Protein AF-A0A6N7GCN8-F1 (afdb_monomer)

Solvent-accessible surface area (backbone atoms only — not comparable to full-atom values): 18014 Å² total; per-residue (Å²): 120,72,69,64,57,56,55,49,31,39,51,41,2,20,50,40,0,30,50,47,18,54,50,51,49,51,50,30,49,73,65,53,42,34,54,40,62,45,43,99,85,71,34,40,51,70,67,46,50,36,40,24,40,26,48,42,12,44,40,14,19,52,10,15,30,49,4,20,51,53,20,52,62,59,56,75,63,63,82,94,80,75,85,92,80,70,86,83,78,81,81,63,92,81,62,77,81,63,91,79,46,65,65,64,51,51,51,55,50,51,52,50,54,51,48,50,51,29,23,53,30,0,27,60,16,11,49,54,35,22,55,70,43,17,60,62,24,63,63,43,41,58,94,89,50,96,52,43,22,60,54,43,23,48,42,16,46,47,18,31,59,63,23,42,63,52,23,47,48,27,71,72,30,69,30,23,38,44,15,35,52,48,43,54,52,48,38,51,51,49,50,52,51,51,47,52,50,31,65,75,66,72,48,80,83,73,62,58,49,87,60,49,58,95,79,66,92,87,50,64,68,55,93,68,35,47,47,70,41,47,46,61,42,37,53,48,26,20,50,40,5,21,62,24,20,35,65,40,48,72,71,67,56,64,65,70,65,40,38,55,15,14,21,46,27,37,41,55,53,30,50,24,52,58,67,49,55,83,71,68,85,87,57,54,70,66,57,53,16,51,66,61,45,38,64,50,20,23,54,28,2,29,50,16,8,47,49,25,46,54,55,48,62,71,68,51,74,81,74,77,68,82,73,78,86,68,75,78,82,74,81,78,74,76,81,78,81,82,82,80,130

Nearest PDB structures (foldseek):
  8c8h-assembly1_I  TM=1.882E-01  e=3.686E+00  Vaccinia virus GLV-1h68

Structure (mmCIF, N/CA/C/O backbone):
data_AF-A0A6N7GCN8-F1
#
_entry.id   AF-A0A6N7GCN8-F1
#
loop_
_atom_site.group_PDB
_atom_site.id
_atom_site.type_symbol
_atom_site.label_atom_id
_atom_site.label_alt_id
_atom_site.label_comp_id
_atom_site.label_asym_id
_atom_site.label_entity_id
_atom_site.label_seq_id
_atom_site.pdbx_PDB_ins_code
_atom_site.Cartn_x
_atom_site.Cartn_y
_atom_site.Cartn_z
_atom_site.occupancy
_atom_site.B_iso_or_equiv
_atom_site.auth_seq_id
_atom_site.auth_comp_id
_atom_site.auth_asym_id
_atom_site.auth_atom_id
_atom_site.pdbx_PDB_model_num
ATOM 1 N N . MET A 1 1 ? -35.363 4.825 4.327 1.00 43.56 1 MET A N 1
ATOM 2 C CA . MET A 1 1 ? -34.184 5.719 4.200 1.00 43.56 1 MET A CA 1
ATOM 3 C C . MET A 1 1 ? -32.841 5.029 4.491 1.00 43.56 1 MET A C 1
ATOM 5 O O . MET A 1 1 ? -31.843 5.494 3.960 1.00 43.56 1 MET A O 1
ATOM 9 N N . ALA A 1 2 ? -32.796 3.887 5.196 1.00 51.06 2 ALA A N 1
ATOM 10 C CA . ALA A 1 2 ? -31.562 3.112 5.435 1.00 51.06 2 ALA A CA 1
ATOM 11 C C . ALA A 1 2 ? -30.838 2.615 4.157 1.00 51.06 2 ALA A C 1
ATOM 13 O O . ALA A 1 2 ? -29.612 2.587 4.112 1.00 51.06 2 ALA A O 1
ATOM 14 N N . ILE A 1 3 ? -31.581 2.315 3.082 1.00 50.75 3 ILE A N 1
ATOM 15 C CA . ILE A 1 3 ? -31.032 1.793 1.811 1.00 50.75 3 ILE A CA 1
ATOM 16 C C . ILE A 1 3 ? -30.136 2.822 1.090 1.00 50.75 3 ILE A C 1
ATOM 18 O O . ILE A 1 3 ? -29.155 2.450 0.449 1.00 50.75 3 ILE A O 1
ATOM 22 N N . ARG A 1 4 ? -30.412 4.129 1.234 1.00 54.59 4 ARG A N 1
ATOM 23 C CA . ARG A 1 4 ? -29.606 5.187 0.590 1.00 54.59 4 ARG A CA 1
ATOM 24 C C . ARG A 1 4 ? -28.241 5.388 1.261 1.00 54.59 4 ARG A C 1
ATOM 26 O O . ARG A 1 4 ? -27.310 5.819 0.591 1.00 54.59 4 ARG A O 1
ATOM 33 N N . GLY A 1 5 ? -28.107 5.041 2.544 1.00 71.00 5 GLY A N 1
ATOM 34 C CA . GLY A 1 5 ? -26.837 5.145 3.272 1.00 71.00 5 GLY A CA 1
ATOM 35 C C . GLY A 1 5 ? -25.827 4.065 2.875 1.00 71.00 5 GLY A C 1
ATOM 36 O O . GLY A 1 5 ? -24.645 4.358 2.729 1.00 71.00 5 GLY A O 1
ATOM 37 N N . TRP A 1 6 ? -26.301 2.838 2.632 1.00 81.31 6 TRP A N 1
ATOM 38 C CA . TRP A 1 6 ? -25.444 1.700 2.275 1.00 81.31 6 TRP A CA 1
ATOM 39 C C . TRP A 1 6 ? -24.921 1.776 0.840 1.00 81.31 6 TRP A C 1
ATOM 41 O O . TRP A 1 6 ? -23.745 1.525 0.595 1.00 81.31 6 TRP A O 1
ATOM 51 N N . GLY A 1 7 ? -25.773 2.169 -0.113 1.00 85.44 7 GLY A N 1
ATOM 52 C CA . GLY A 1 7 ? -25.329 2.378 -1.493 1.00 85.44 7 GLY A CA 1
ATOM 53 C C . GLY A 1 7 ? -24.270 3.481 -1.598 1.00 85.44 7 GLY A C 1
ATOM 54 O O . GLY A 1 7 ? -23.307 3.343 -2.349 1.00 85.44 7 GLY A O 1
ATOM 55 N N . GLY A 1 8 ? -24.406 4.544 -0.796 1.00 90.38 8 GLY A N 1
ATOM 56 C CA . GLY A 1 8 ? -23.464 5.662 -0.777 1.00 90.38 8 GLY A CA 1
ATOM 57 C C . GLY A 1 8 ? -22.059 5.262 -0.328 1.00 90.38 8 GLY A C 1
ATOM 58 O O . GLY A 1 8 ? -21.086 5.609 -0.989 1.00 90.38 8 GLY A O 1
ATOM 59 N N . SER A 1 9 ? -21.926 4.497 0.754 1.00 92.56 9 SER A N 1
ATOM 60 C CA . SER A 1 9 ? -20.614 4.066 1.252 1.00 92.56 9 SER A CA 1
ATOM 61 C C . SER A 1 9 ? -19.923 3.055 0.336 1.00 92.56 9 SER A C 1
ATOM 63 O O . SER A 1 9 ? -18.711 3.146 0.149 1.00 92.56 9 SER A O 1
ATOM 65 N N . VAL A 1 10 ? -20.673 2.137 -0.284 1.00 95.50 10 VAL A N 1
ATOM 66 C CA . VAL A 1 10 ? -20.139 1.210 -1.297 1.00 95.50 10 VAL A CA 1
ATOM 67 C C . VAL A 1 10 ? -19.633 1.985 -2.516 1.00 95.50 10 VAL A C 1
ATOM 69 O O . VAL A 1 10 ? -18.509 1.757 -2.962 1.00 95.50 10 VAL A O 1
ATOM 72 N N . ALA A 1 11 ? -20.414 2.951 -3.011 1.00 95.88 11 ALA A N 1
ATOM 73 C CA . ALA A 1 11 ? -19.999 3.811 -4.118 1.00 95.88 11 ALA A CA 1
ATOM 74 C C . ALA A 1 11 ? -18.751 4.640 -3.769 1.00 95.88 11 ALA A C 1
ATOM 76 O O . ALA A 1 11 ? -17.844 4.759 -4.590 1.00 95.88 11 ALA A O 1
ATOM 77 N N . VAL A 1 12 ? -18.663 5.158 -2.538 1.00 96.62 12 VAL A N 1
ATOM 78 C CA . VAL A 1 12 ? -17.470 5.857 -2.035 1.00 96.62 12 VAL A CA 1
ATOM 79 C C . VAL A 1 12 ? -16.263 4.923 -1.980 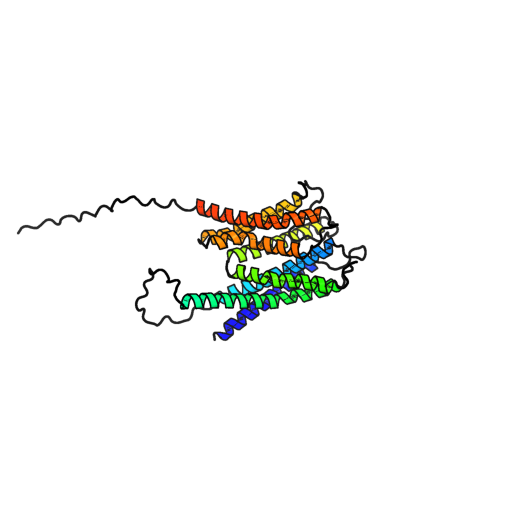1.00 96.62 12 VAL A C 1
ATOM 81 O O . VAL A 1 12 ? -15.189 5.323 -2.415 1.00 96.62 12 VAL A O 1
ATOM 84 N N . ALA A 1 13 ? -16.411 3.690 -1.488 1.00 97.44 13 ALA A N 1
ATOM 85 C CA . ALA A 1 13 ? -15.307 2.732 -1.417 1.00 97.44 13 ALA A CA 1
ATOM 86 C C . ALA A 1 13 ? -14.720 2.451 -2.809 1.00 97.44 13 ALA A C 1
ATOM 88 O O . ALA A 1 13 ? -13.506 2.558 -2.994 1.00 97.44 13 ALA A O 1
ATOM 89 N N . ILE A 1 14 ? -15.588 2.174 -3.792 1.00 98.19 14 ILE A N 1
ATOM 90 C CA . ILE A 1 14 ? -15.206 1.955 -5.196 1.00 98.19 14 ILE A CA 1
ATOM 91 C C . ILE A 1 14 ? -14.545 3.213 -5.770 1.00 98.19 14 ILE A C 1
ATOM 93 O O . ILE A 1 14 ? -13.434 3.152 -6.294 1.00 98.19 14 ILE A O 1
ATOM 97 N N . GLY A 1 15 ? -15.212 4.364 -5.653 1.00 98.06 15 GLY A N 1
ATOM 98 C CA . GLY A 1 15 ? -14.754 5.619 -6.245 1.00 98.06 15 GLY A CA 1
ATOM 99 C C . GLY A 1 15 ? -13.413 6.085 -5.683 1.00 98.06 15 GLY A C 1
ATOM 100 O O . GLY A 1 15 ? -12.526 6.453 -6.447 1.00 98.06 15 GLY A O 1
ATOM 101 N N . VAL A 1 16 ? -13.227 6.019 -4.362 1.00 98.25 16 VAL A N 1
ATOM 102 C CA . VAL A 1 16 ? -11.958 6.385 -3.716 1.00 98.25 16 VAL A CA 1
ATOM 103 C C . VAL A 1 16 ? -10.856 5.397 -4.082 1.00 98.25 16 VAL A C 1
ATOM 105 O O . VAL A 1 16 ? -9.755 5.840 -4.394 1.00 98.25 16 VAL A O 1
ATOM 108 N N . GLY A 1 17 ? -11.134 4.088 -4.089 1.00 97.94 17 GLY A N 1
ATOM 109 C CA . GLY A 1 17 ? -10.149 3.087 -4.507 1.00 97.94 17 GLY A CA 1
ATOM 110 C C . GLY A 1 17 ? -9.646 3.337 -5.932 1.00 97.94 17 GLY A C 1
ATOM 111 O O . GLY A 1 17 ? -8.440 3.374 -6.164 1.00 97.94 17 GLY A O 1
ATOM 112 N N . ALA A 1 18 ? -10.559 3.607 -6.868 1.00 98.38 18 ALA A N 1
ATOM 113 C CA . ALA A 1 18 ? -10.208 3.942 -8.246 1.00 98.38 18 ALA A CA 1
ATOM 114 C C . ALA A 1 18 ? -9.451 5.279 -8.355 1.00 98.38 18 ALA A C 1
ATOM 116 O O . ALA A 1 18 ? -8.426 5.357 -9.031 1.00 98.38 18 ALA A O 1
ATOM 117 N N . ALA A 1 19 ? -9.926 6.328 -7.675 1.00 98.19 19 ALA A N 1
ATOM 118 C CA . ALA A 1 19 ? -9.343 7.667 -7.748 1.00 98.19 19 ALA A CA 1
ATOM 119 C C . ALA A 1 19 ? -7.939 7.738 -7.132 1.00 98.19 19 ALA A C 1
ATOM 121 O O . ALA A 1 19 ? -7.045 8.338 -7.725 1.00 98.19 19 ALA A O 1
ATOM 122 N N . VAL A 1 20 ? -7.725 7.107 -5.970 1.00 98.25 20 VAL A N 1
ATOM 123 C CA . VAL A 1 20 ? -6.402 7.035 -5.329 1.00 98.25 20 VAL A CA 1
ATOM 124 C C . VAL A 1 20 ? -5.425 6.287 -6.228 1.00 98.25 20 VAL A C 1
ATOM 126 O O . VAL A 1 20 ? -4.324 6.784 -6.453 1.00 98.25 20 VAL A O 1
ATOM 129 N N . GLY A 1 21 ? -5.844 5.159 -6.807 1.00 97.50 21 GLY A N 1
ATOM 130 C CA . GLY A 1 21 ? -5.006 4.389 -7.723 1.00 97.50 21 GLY A CA 1
ATOM 131 C C . GLY A 1 21 ? -4.632 5.161 -8.980 1.00 97.50 21 GLY A C 1
ATOM 132 O O . GLY A 1 21 ? -3.459 5.214 -9.342 1.00 97.50 21 GLY A O 1
ATOM 133 N N . ALA A 1 22 ? -5.601 5.826 -9.611 1.00 98.06 22 ALA A N 1
ATOM 134 C CA . ALA A 1 22 ? -5.346 6.668 -10.776 1.00 98.06 22 ALA A CA 1
ATOM 135 C C . ALA A 1 22 ? -4.407 7.841 -10.448 1.00 98.06 22 ALA A C 1
ATOM 137 O O . ALA A 1 22 ? -3.482 8.113 -11.211 1.00 98.06 22 ALA A O 1
ATOM 138 N N . ALA A 1 23 ? -4.598 8.505 -9.303 1.00 97.94 23 ALA A N 1
ATOM 139 C CA . ALA A 1 23 ? -3.746 9.611 -8.873 1.00 97.94 23 ALA A CA 1
ATOM 140 C C . ALA A 1 23 ? -2.310 9.152 -8.577 1.00 97.94 23 ALA A C 1
ATOM 142 O O . ALA A 1 23 ? -1.356 9.776 -9.035 1.00 97.94 23 ALA A O 1
ATOM 143 N N . GLN A 1 24 ? -2.149 8.043 -7.850 1.00 97.81 24 GLN A N 1
ATOM 144 C CA . GLN A 1 24 ? -0.840 7.475 -7.536 1.00 97.81 24 GLN A CA 1
ATOM 145 C C . GLN A 1 24 ? -0.102 7.000 -8.791 1.00 97.81 24 GLN A C 1
ATOM 147 O O . GLN A 1 24 ? 1.083 7.282 -8.930 1.00 97.81 24 GLN A O 1
ATOM 152 N N . LEU A 1 25 ? -0.784 6.330 -9.726 1.00 96.69 25 LEU A N 1
ATOM 153 C CA . LEU A 1 25 ? -0.180 5.937 -11.002 1.00 96.69 25 LEU A CA 1
ATOM 154 C C . LEU A 1 25 ? 0.167 7.154 -11.860 1.00 96.69 25 LEU A C 1
ATOM 156 O O . LEU A 1 25 ? 1.251 7.198 -12.427 1.00 96.69 25 LEU A O 1
ATOM 160 N N . GLY A 1 26 ? -0.706 8.163 -11.922 1.00 95.94 26 GLY A N 1
ATOM 161 C CA . GLY A 1 26 ? -0.429 9.413 -12.629 1.00 95.94 26 GLY A CA 1
ATOM 162 C C . GLY A 1 26 ? 0.817 10.119 -12.093 1.00 95.94 26 GLY A C 1
ATOM 163 O O . GLY A 1 26 ? 1.661 10.542 -12.879 1.00 95.94 26 GLY A O 1
ATOM 164 N N . LEU A 1 27 ? 0.979 10.180 -10.766 1.00 93.94 27 LEU A N 1
ATOM 165 C CA . LEU A 1 27 ? 2.204 10.679 -10.136 1.00 93.94 27 LEU A CA 1
ATOM 166 C C . LEU A 1 27 ? 3.408 9.777 -10.425 1.00 93.94 27 LEU A C 1
ATOM 168 O O . LEU A 1 27 ? 4.473 10.285 -10.753 1.00 93.94 27 LEU A O 1
ATOM 172 N N . GLY A 1 28 ? 3.246 8.455 -10.339 1.00 93.06 28 GLY A N 1
ATOM 173 C CA . GLY A 1 28 ? 4.320 7.489 -10.577 1.00 93.06 28 GLY A CA 1
ATOM 174 C C . GLY A 1 28 ? 4.878 7.565 -11.998 1.00 93.06 28 GLY A C 1
ATOM 175 O O . GLY A 1 28 ? 6.092 7.643 -12.167 1.00 93.06 28 GLY A O 1
ATOM 176 N N . TYR A 1 29 ? 4.002 7.615 -13.004 1.00 92.94 29 TYR A N 1
ATOM 177 C CA . TYR A 1 29 ? 4.394 7.809 -14.402 1.00 92.94 29 TYR A CA 1
ATOM 178 C C . TYR A 1 29 ? 4.896 9.233 -14.666 1.00 92.94 29 TYR A C 1
ATOM 180 O O . TYR A 1 29 ? 5.883 9.412 -15.369 1.00 92.94 29 TYR A O 1
ATOM 188 N N . GLY A 1 30 ? 4.247 10.255 -14.098 1.00 89.94 30 GLY A N 1
ATOM 189 C CA . GLY A 1 30 ? 4.625 11.657 -14.309 1.00 89.94 30 GLY A CA 1
ATOM 190 C C . GLY A 1 30 ? 5.990 12.025 -13.721 1.00 89.94 30 GLY A C 1
ATOM 191 O O . GLY A 1 30 ? 6.678 12.884 -14.265 1.00 89.94 30 GLY A O 1
ATOM 192 N N . LEU A 1 31 ? 6.391 11.364 -12.634 1.00 89.19 31 LEU A N 1
ATOM 193 C CA . LEU A 1 31 ? 7.706 11.515 -12.008 1.00 89.19 31 LEU A CA 1
ATOM 194 C C . LEU A 1 31 ? 8.757 10.536 -12.558 1.00 89.19 31 LEU A C 1
ATOM 196 O O . LEU A 1 31 ? 9.883 10.551 -12.070 1.00 89.19 31 LEU A O 1
ATOM 200 N N . ASP A 1 32 ? 8.401 9.694 -13.537 1.00 88.31 32 ASP A N 1
ATOM 201 C CA . ASP A 1 32 ? 9.271 8.645 -14.101 1.00 88.31 32 ASP A CA 1
ATOM 202 C C . ASP A 1 32 ? 9.758 7.623 -13.045 1.00 88.31 32 ASP A C 1
ATOM 204 O O . ASP A 1 32 ? 10.785 6.965 -13.188 1.00 88.31 32 ASP A O 1
ATOM 208 N N . VAL A 1 33 ? 9.002 7.488 -11.948 1.00 89.06 33 VAL A N 1
ATOM 209 C CA . VAL A 1 33 ? 9.238 6.497 -10.883 1.00 89.06 33 VAL A CA 1
ATOM 210 C C . VAL A 1 33 ? 8.798 5.109 -11.351 1.00 89.06 33 VAL A C 1
ATOM 212 O O . VAL A 1 33 ? 9.425 4.104 -11.022 1.00 89.06 33 VAL A O 1
ATOM 215 N N . ILE A 1 34 ? 7.722 5.062 -12.139 1.00 91.44 34 ILE A N 1
ATOM 216 C CA . ILE A 1 34 ? 7.235 3.868 -12.830 1.00 91.44 34 ILE A CA 1
ATOM 217 C C . ILE A 1 34 ? 7.416 4.119 -14.315 1.00 91.44 34 ILE A C 1
ATOM 219 O O . ILE A 1 34 ? 6.853 5.072 -14.851 1.00 91.44 34 ILE A O 1
ATOM 223 N N . SER A 1 35 ? 8.157 3.251 -14.992 1.00 90.38 35 SER A N 1
ATOM 224 C CA . SER A 1 35 ? 8.324 3.350 -16.435 1.00 90.38 35 SER A CA 1
ATOM 225 C C . SER A 1 35 ? 8.573 1.975 -17.025 1.00 90.38 35 SER A C 1
ATOM 227 O O . SER A 1 35 ? 9.478 1.251 -16.619 1.00 90.38 35 SER A O 1
ATOM 229 N N . PHE A 1 36 ? 7.737 1.628 -17.999 1.00 91.25 36 PHE A N 1
ATOM 230 C CA . PHE A 1 36 ? 7.864 0.409 -18.790 1.00 91.25 36 PHE A CA 1
ATOM 231 C C . PHE A 1 36 ? 8.482 0.681 -20.166 1.00 91.25 36 PHE A C 1
ATOM 233 O O . PHE A 1 36 ? 8.543 -0.217 -21.004 1.00 91.25 36 PHE A O 1
ATOM 240 N N . ALA A 1 37 ? 8.899 1.926 -20.417 1.00 88.75 37 ALA A N 1
ATOM 241 C CA . ALA A 1 37 ? 9.552 2.301 -21.657 1.00 88.75 37 ALA A CA 1
ATOM 242 C C . ALA A 1 37 ? 10.970 1.704 -21.710 1.00 88.75 37 ALA A C 1
ATOM 244 O O . ALA A 1 37 ? 11.640 1.657 -20.678 1.00 88.75 37 ALA A O 1
ATOM 245 N N . PRO A 1 38 ? 11.439 1.262 -22.889 1.00 85.50 38 PRO A N 1
ATOM 246 C CA . PRO A 1 38 ? 12.818 0.827 -23.051 1.00 85.50 38 PRO A CA 1
ATOM 247 C C . PRO A 1 38 ? 13.811 1.945 -22.714 1.00 85.50 38 PRO A C 1
ATOM 249 O O . PRO A 1 38 ? 13.551 3.117 -22.989 1.00 85.50 38 PRO A O 1
ATOM 252 N N . ASP A 1 39 ? 14.963 1.567 -22.167 1.00 83.44 39 ASP A N 1
ATOM 253 C CA . ASP A 1 39 ? 16.054 2.496 -21.879 1.00 83.44 39 ASP A CA 1
ATOM 254 C C . ASP A 1 39 ? 16.808 2.860 -23.171 1.00 83.44 39 ASP A C 1
ATOM 256 O O . ASP A 1 39 ? 16.504 2.353 -24.253 1.00 83.44 39 ASP A O 1
ATOM 260 N N . THR A 1 40 ? 17.842 3.702 -23.082 1.00 76.88 40 THR A N 1
ATOM 261 C CA . THR A 1 40 ? 18.649 4.162 -24.234 1.00 76.88 40 THR A CA 1
ATOM 262 C C . THR A 1 40 ? 19.226 3.013 -25.080 1.00 76.88 40 THR A C 1
ATOM 264 O O . THR A 1 40 ? 19.477 3.183 -26.270 1.00 76.88 40 THR A O 1
ATOM 267 N N . GLY A 1 41 ? 19.386 1.820 -24.495 1.00 75.50 41 GLY A N 1
ATOM 268 C CA . GLY A 1 41 ? 19.788 0.591 -25.191 1.00 75.50 41 GLY A CA 1
ATOM 269 C C . GLY A 1 41 ? 18.669 -0.127 -25.961 1.00 75.50 41 GLY A C 1
ATOM 270 O O . GLY A 1 41 ? 18.887 -1.233 -26.448 1.00 75.50 41 GLY A O 1
ATOM 271 N N . GLY A 1 42 ? 17.466 0.448 -26.044 1.00 81.50 42 GLY A N 1
ATOM 272 C CA . GLY A 1 42 ? 16.307 -0.136 -26.728 1.00 81.50 42 GLY A CA 1
ATOM 273 C C . GLY A 1 42 ? 15.634 -1.289 -25.976 1.00 81.50 42 GLY A C 1
ATOM 274 O O . GLY A 1 42 ? 14.736 -1.930 -26.521 1.00 81.50 42 GLY A O 1
ATOM 275 N N . ARG A 1 43 ? 16.042 -1.555 -24.729 1.00 83.44 43 ARG A N 1
ATOM 276 C CA . ARG A 1 43 ? 15.504 -2.611 -23.856 1.00 83.44 43 ARG A CA 1
ATOM 277 C C . ARG A 1 43 ? 15.294 -2.070 -22.450 1.00 83.44 43 ARG A C 1
ATOM 279 O O . ARG A 1 43 ? 15.986 -1.138 -22.050 1.00 83.44 43 ARG A O 1
ATOM 286 N N . LEU A 1 44 ? 14.343 -2.639 -21.717 1.00 85.69 44 LEU A N 1
ATOM 287 C CA . LEU A 1 44 ? 14.116 -2.275 -20.320 1.00 85.69 44 LEU A CA 1
ATOM 288 C C . LEU A 1 44 ? 15.027 -3.111 -19.416 1.00 85.69 44 LEU A C 1
ATOM 290 O O . LEU A 1 44 ? 15.045 -4.337 -19.535 1.00 85.69 44 LEU A O 1
ATOM 294 N N . SER A 1 45 ? 15.762 -2.470 -18.505 1.00 85.31 45 SER A N 1
ATOM 295 C CA . SER A 1 45 ? 16.562 -3.199 -17.516 1.00 85.31 45 SER A CA 1
ATOM 296 C C . SER A 1 45 ? 15.692 -4.058 -16.585 1.00 85.31 45 SER A C 1
ATOM 298 O O . SER A 1 45 ? 14.596 -3.652 -16.190 1.00 85.31 45 SER A O 1
ATOM 300 N N . THR A 1 46 ? 16.191 -5.233 -16.177 1.00 84.19 46 THR A N 1
ATOM 301 C CA . THR A 1 46 ? 15.494 -6.114 -15.219 1.00 84.19 46 THR A CA 1
ATOM 302 C C . THR A 1 46 ? 15.193 -5.391 -13.904 1.00 84.19 46 THR A C 1
ATOM 304 O O . THR A 1 46 ? 14.075 -5.471 -13.403 1.00 84.19 46 THR A O 1
ATOM 307 N N . GLU A 1 47 ? 16.147 -4.609 -13.388 1.00 81.50 47 GLU A N 1
ATOM 308 C CA . GLU A 1 47 ? 15.961 -3.771 -12.192 1.00 81.50 47 GLU A CA 1
ATOM 309 C C . GLU A 1 47 ? 14.842 -2.734 -12.392 1.00 81.50 47 GLU A C 1
ATOM 311 O O . GLU A 1 47 ? 13.983 -2.555 -11.527 1.00 81.50 47 GLU A O 1
ATOM 316 N N . GLY A 1 48 ? 14.794 -2.084 -13.560 1.00 85.31 48 GLY A N 1
ATOM 317 C CA . GLY A 1 48 ? 13.762 -1.107 -13.902 1.00 85.31 48 GLY A CA 1
ATOM 318 C C . GLY A 1 48 ? 12.365 -1.712 -14.020 1.00 85.31 48 GLY A C 1
ATOM 319 O O . GLY A 1 48 ? 11.381 -1.125 -13.556 1.00 85.31 48 GLY A O 1
ATOM 320 N N . TRP A 1 49 ? 12.290 -2.912 -14.593 1.00 89.75 49 TRP A N 1
ATOM 321 C CA . TRP A 1 49 ? 11.072 -3.706 -14.670 1.00 89.75 49 TRP A CA 1
ATOM 322 C C . TRP A 1 49 ? 10.566 -4.087 -13.278 1.00 89.75 49 TRP A C 1
ATOM 324 O O . TRP A 1 49 ? 9.430 -3.761 -12.929 1.00 89.75 49 TRP A O 1
ATOM 334 N N . VAL A 1 50 ? 11.415 -4.702 -12.450 1.00 89.00 50 VAL A N 1
ATOM 335 C CA . VAL A 1 50 ? 11.046 -5.137 -11.094 1.00 89.00 50 VAL A CA 1
ATOM 336 C C . VAL A 1 50 ? 10.678 -3.946 -10.208 1.00 89.00 50 VAL A C 1
ATOM 338 O O . VAL A 1 50 ? 9.672 -3.992 -9.497 1.00 89.00 50 VAL A O 1
ATOM 341 N N . THR A 1 51 ? 11.417 -2.840 -10.295 1.00 90.06 51 THR A N 1
ATOM 342 C CA . THR A 1 51 ? 11.093 -1.596 -9.578 1.00 90.06 51 THR A CA 1
ATOM 343 C C . THR A 1 51 ? 9.701 -1.085 -9.951 1.00 90.06 51 THR A C 1
ATOM 345 O O . THR A 1 51 ? 8.883 -0.815 -9.067 1.00 90.06 51 THR A O 1
ATOM 348 N N . SER A 1 52 ? 9.379 -1.037 -11.248 1.00 92.69 52 SER A N 1
ATOM 349 C CA . SER A 1 52 ? 8.060 -0.608 -11.733 1.00 92.69 52 SER A CA 1
ATOM 350 C C . SER A 1 52 ? 6.935 -1.543 -11.273 1.00 92.69 52 SER A C 1
ATOM 352 O O . SER A 1 52 ? 5.873 -1.075 -10.854 1.00 92.69 52 SER A O 1
ATOM 354 N N . LEU A 1 53 ? 7.167 -2.860 -11.276 1.00 94.06 53 LEU A N 1
ATOM 355 C CA . LEU A 1 53 ? 6.215 -3.845 -10.752 1.00 94.06 53 LEU A CA 1
ATOM 356 C C . LEU A 1 53 ? 5.976 -3.686 -9.246 1.00 94.06 53 LEU A C 1
ATOM 358 O O . LEU A 1 53 ? 4.845 -3.833 -8.773 1.00 94.06 53 LEU A O 1
ATOM 362 N N . THR A 1 54 ? 7.026 -3.367 -8.490 1.00 94.31 54 THR A N 1
ATOM 363 C CA . THR A 1 54 ? 6.970 -3.199 -7.029 1.00 94.31 54 THR A CA 1
ATOM 364 C C . THR A 1 54 ? 6.115 -1.990 -6.670 1.00 94.31 54 THR A C 1
ATOM 366 O O . THR A 1 54 ? 5.194 -2.093 -5.855 1.00 94.31 54 THR A O 1
ATOM 369 N N . TRP A 1 55 ? 6.329 -0.869 -7.363 1.00 95.88 55 TRP A N 1
ATOM 370 C CA . TRP A 1 55 ? 5.477 0.313 -7.261 1.00 95.88 55 TRP A CA 1
ATOM 371 C C . TRP A 1 55 ? 4.030 0.036 -7.674 1.00 95.88 55 TRP A C 1
ATOM 373 O O . TRP A 1 55 ? 3.113 0.412 -6.945 1.00 95.88 55 TRP A O 1
ATOM 383 N N . ALA A 1 56 ? 3.801 -0.653 -8.795 1.00 96.50 56 ALA A N 1
ATOM 384 C CA . ALA A 1 56 ? 2.455 -0.995 -9.256 1.00 96.50 56 ALA A CA 1
ATOM 385 C C . ALA A 1 56 ? 1.685 -1.846 -8.228 1.00 96.50 56 ALA A C 1
ATOM 387 O O . ALA A 1 56 ? 0.531 -1.551 -7.910 1.00 96.50 56 ALA A O 1
ATOM 388 N N . THR A 1 57 ? 2.343 -2.857 -7.656 1.00 96.75 57 THR A N 1
ATOM 389 C CA . THR A 1 57 ? 1.781 -3.737 -6.618 1.00 96.75 57 THR A CA 1
ATOM 390 C C . THR A 1 57 ? 1.441 -2.951 -5.351 1.00 96.75 57 THR A C 1
ATOM 392 O O . THR A 1 57 ? 0.345 -3.085 -4.799 1.00 96.75 57 THR A O 1
ATOM 395 N N . TRP A 1 58 ? 2.355 -2.083 -4.909 1.00 96.44 58 TRP A N 1
ATOM 396 C CA . TRP A 1 58 ? 2.158 -1.209 -3.752 1.00 96.44 58 TRP A CA 1
ATOM 397 C C . TRP A 1 58 ? 1.002 -0.215 -3.945 1.00 96.44 58 TRP A C 1
ATOM 399 O O . TRP A 1 58 ? 0.176 -0.026 -3.047 1.00 96.44 58 TRP A O 1
ATOM 409 N N . ILE A 1 59 ? 0.908 0.410 -5.119 1.00 97.25 59 ILE A N 1
ATOM 410 C CA . ILE A 1 59 ? -0.158 1.362 -5.451 1.00 97.25 59 ILE A CA 1
ATOM 411 C C . ILE A 1 59 ? -1.516 0.663 -5.467 1.00 97.25 59 ILE A C 1
ATOM 413 O O . ILE A 1 59 ? -2.458 1.140 -4.832 1.00 97.25 59 ILE A O 1
ATOM 417 N N . ALA A 1 60 ? -1.612 -0.502 -6.109 1.00 97.69 60 ALA A N 1
ATOM 418 C CA . ALA A 1 60 ? -2.830 -1.303 -6.105 1.00 97.69 60 ALA A CA 1
ATOM 419 C C . ALA A 1 60 ? -3.267 -1.661 -4.672 1.00 97.69 60 ALA A C 1
ATOM 421 O O . ALA A 1 60 ? -4.430 -1.476 -4.304 1.00 97.69 60 ALA A O 1
ATOM 422 N N . ALA A 1 61 ? -2.319 -2.081 -3.827 1.00 97.31 61 ALA A N 1
ATOM 423 C CA . ALA A 1 61 ? -2.581 -2.409 -2.430 1.00 97.31 61 ALA A CA 1
ATOM 424 C C . ALA A 1 61 ? -3.060 -1.199 -1.606 1.00 97.31 61 ALA A C 1
ATOM 426 O O . ALA A 1 61 ? -4.069 -1.271 -0.897 1.00 97.31 61 ALA A O 1
ATOM 427 N N . THR A 1 62 ? -2.361 -0.065 -1.692 1.00 97.31 62 THR A N 1
ATOM 428 C CA . THR A 1 62 ? -2.706 1.136 -0.910 1.00 97.31 62 THR A CA 1
ATOM 429 C C . THR A 1 62 ? -3.999 1.800 -1.373 1.00 97.31 62 THR A C 1
ATOM 431 O O . THR A 1 62 ? -4.724 2.349 -0.542 1.00 97.31 62 THR A O 1
ATOM 434 N N . SER A 1 63 ? -4.346 1.672 -2.653 1.00 97.88 63 SER A N 1
ATOM 435 C CA . SER A 1 63 ? -5.618 2.138 -3.213 1.00 97.88 63 SER A CA 1
ATOM 436 C C . SER A 1 63 ? -6.816 1.399 -2.613 1.00 97.88 63 SER A C 1
ATOM 438 O O . SER A 1 63 ? -7.763 2.040 -2.148 1.00 97.88 63 SER A O 1
ATOM 440 N N . THR A 1 64 ? -6.746 0.065 -2.519 1.00 98.25 64 THR A N 1
ATOM 441 C CA . THR A 1 64 ? -7.761 -0.760 -1.836 1.00 98.25 64 THR A CA 1
ATOM 442 C C . THR A 1 64 ? -7.935 -0.329 -0.379 1.00 98.25 64 THR A C 1
ATOM 444 O O . THR A 1 64 ? -9.050 -0.114 0.101 1.00 98.25 64 THR A O 1
ATOM 447 N N . ILE A 1 65 ? -6.820 -0.158 0.336 1.00 97.75 65 ILE A N 1
ATOM 448 C CA . ILE A 1 65 ? -6.817 0.212 1.757 1.00 97.75 65 ILE A CA 1
ATOM 449 C C . ILE A 1 65 ? -7.426 1.607 1.962 1.00 97.75 65 ILE A C 1
ATOM 451 O O . ILE A 1 65 ? -8.261 1.793 2.851 1.00 97.75 65 ILE A O 1
ATOM 455 N N . ALA A 1 66 ? -7.046 2.588 1.138 1.00 97.38 66 ALA A N 1
ATOM 456 C CA . ALA A 1 66 ? -7.552 3.954 1.227 1.00 97.38 66 ALA A CA 1
ATOM 457 C C . ALA A 1 66 ? -9.063 4.023 0.962 1.00 97.38 66 ALA A C 1
ATOM 459 O O . ALA A 1 66 ? -9.784 4.653 1.741 1.00 97.38 66 ALA A O 1
ATOM 460 N N . GLY A 1 67 ? -9.549 3.330 -0.075 1.00 97.00 67 GLY A N 1
ATOM 461 C CA . GLY A 1 67 ? -10.978 3.249 -0.387 1.00 97.00 67 GLY A CA 1
ATOM 462 C C . GLY A 1 67 ? -11.798 2.708 0.782 1.00 97.00 67 GLY A C 1
ATOM 463 O O . GLY A 1 67 ? -12.789 3.323 1.187 1.00 97.00 67 GLY A O 1
ATOM 464 N N . ALA A 1 68 ? -11.327 1.621 1.397 1.00 97.12 68 ALA A N 1
ATOM 465 C CA . ALA A 1 68 ? -11.980 1.013 2.550 1.00 97.12 68 ALA A CA 1
ATOM 466 C C . ALA A 1 68 ? -12.019 1.969 3.757 1.00 97.12 68 ALA A C 1
ATOM 468 O O . ALA A 1 68 ? -13.084 2.203 4.332 1.00 97.12 68 ALA A O 1
ATOM 469 N N . ILE A 1 69 ? -10.876 2.570 4.121 1.00 96.38 69 ILE A N 1
ATOM 470 C CA . ILE A 1 69 ? -10.765 3.480 5.275 1.00 96.38 69 ILE A CA 1
ATOM 471 C C . ILE A 1 69 ? -11.653 4.717 5.102 1.00 96.38 69 ILE A C 1
ATOM 473 O O . ILE A 1 69 ? -12.310 5.141 6.056 1.00 96.38 69 ILE A O 1
ATOM 477 N N . VAL A 1 70 ? -11.655 5.334 3.918 1.00 95.81 70 VAL A N 1
ATOM 478 C CA . VAL A 1 70 ? -12.436 6.554 3.669 1.00 95.81 70 VAL A CA 1
ATOM 479 C C . VAL A 1 70 ? -13.932 6.255 3.732 1.00 95.81 70 VAL A C 1
ATOM 481 O O . VAL A 1 70 ? -14.662 6.983 4.409 1.00 95.81 70 VAL A O 1
ATOM 484 N N . ALA A 1 71 ? -14.380 5.161 3.111 1.00 94.69 71 ALA A N 1
ATOM 485 C CA . ALA A 1 71 ? -15.781 4.757 3.141 1.00 94.69 71 ALA A CA 1
ATOM 486 C C . ALA A 1 71 ? -16.271 4.432 4.561 1.00 94.69 71 ALA A C 1
ATOM 488 O O . ALA A 1 71 ? -17.337 4.903 4.960 1.00 94.69 71 ALA A O 1
ATOM 489 N N . ASP A 1 72 ? -15.485 3.703 5.358 1.00 93.38 72 ASP A N 1
ATOM 490 C CA . ASP A 1 72 ? -15.817 3.389 6.756 1.00 93.38 72 ASP A CA 1
ATOM 491 C C . ASP A 1 72 ? -15.922 4.660 7.613 1.00 93.38 72 ASP A C 1
ATOM 493 O O . ASP A 1 72 ? -16.913 4.876 8.316 1.00 93.38 72 ASP A O 1
ATOM 497 N N . ARG A 1 73 ? -14.963 5.585 7.468 1.00 90.25 73 ARG A N 1
ATOM 498 C CA . ARG A 1 73 ? -14.973 6.864 8.198 1.00 90.25 73 ARG A CA 1
ATOM 499 C C . ARG A 1 73 ? -16.145 7.766 7.824 1.00 90.25 73 ARG A C 1
ATOM 501 O O . ARG A 1 73 ? -16.573 8.566 8.654 1.00 90.25 73 ARG A O 1
ATOM 508 N N . LEU A 1 74 ? -16.623 7.712 6.585 1.00 89.38 74 LEU A N 1
ATOM 509 C CA . LEU A 1 74 ? -17.795 8.477 6.152 1.00 89.38 74 LEU A CA 1
ATOM 510 C C . LEU A 1 74 ? -19.103 7.794 6.578 1.00 89.38 74 LEU A C 1
ATOM 512 O O . LEU A 1 74 ? -20.036 8.485 6.975 1.00 89.38 74 LEU A O 1
ATOM 516 N N . SER A 1 75 ? -19.133 6.459 6.611 1.00 84.56 75 SER A N 1
ATOM 517 C CA . SER A 1 75 ? -20.284 5.672 7.082 1.00 84.56 75 SER A CA 1
ATOM 518 C C . SER A 1 75 ? -20.542 5.850 8.581 1.00 84.56 75 SER A C 1
ATOM 520 O O . SER A 1 75 ? -21.690 5.947 9.006 1.00 84.56 75 SER A O 1
ATOM 522 N N . GLY A 1 76 ? -19.482 5.954 9.390 1.00 70.12 76 GLY A N 1
ATOM 523 C CA . GLY A 1 76 ? -19.580 6.162 10.840 1.00 70.12 76 GLY A CA 1
ATOM 524 C C . GLY A 1 76 ? -20.053 7.557 11.279 1.00 70.12 76 GLY A C 1
ATOM 525 O O . GLY A 1 76 ? -20.165 7.797 12.476 1.00 70.12 76 GLY A O 1
ATOM 526 N N . ARG A 1 77 ? -20.315 8.487 10.346 1.00 58.00 77 ARG A N 1
ATOM 527 C CA . ARG A 1 77 ? -20.797 9.856 10.628 1.00 58.00 77 ARG A CA 1
ATOM 528 C C . ARG A 1 77 ? -22.303 10.053 10.383 1.00 58.00 77 ARG A C 1
ATOM 530 O O . ARG A 1 77 ? -22.753 11.193 10.298 1.00 58.00 77 ARG A O 1
ATOM 537 N N . GLY A 1 78 ? -23.082 8.977 10.242 1.00 42.12 78 GLY A N 1
ATOM 538 C CA . GLY A 1 78 ? -24.538 9.071 10.077 1.00 42.12 78 GLY A CA 1
ATOM 539 C C . GLY A 1 78 ? -25.224 9.763 11.271 1.00 42.12 78 GLY A C 1
ATOM 540 O O . GLY A 1 78 ? -24.796 9.555 12.407 1.00 42.12 78 GLY A O 1
ATOM 541 N N . PRO A 1 79 ? -26.265 10.592 11.045 1.00 38.81 79 PRO A N 1
ATOM 542 C CA . PRO A 1 79 ? -26.944 11.319 12.113 1.00 38.81 79 PRO A CA 1
ATOM 543 C C . PRO A 1 79 ? -27.572 10.341 13.108 1.00 38.81 79 PRO A C 1
ATOM 545 O O . PRO A 1 79 ? -28.348 9.463 12.734 1.00 38.81 79 PRO A O 1
ATOM 548 N N . ALA A 1 80 ? -27.231 10.505 14.385 1.00 40.56 80 ALA A N 1
ATOM 549 C CA . ALA A 1 80 ? -27.897 9.836 15.489 1.00 40.56 80 ALA A CA 1
ATOM 550 C C . ALA A 1 80 ? -29.345 10.343 15.584 1.00 40.56 80 ALA A C 1
ATOM 552 O O . ALA A 1 80 ? -29.627 11.323 16.266 1.00 40.56 80 ALA A O 1
ATOM 553 N N . THR A 1 81 ? -30.268 9.702 14.873 1.00 46.31 81 THR A N 1
ATOM 554 C CA . THR A 1 81 ? -31.708 9.935 15.023 1.00 46.31 81 THR A CA 1
ATOM 555 C C . THR A 1 81 ? -32.454 8.608 15.072 1.00 46.31 81 THR A C 1
ATOM 557 O O . THR A 1 81 ? -32.957 8.097 14.075 1.00 46.31 81 THR A O 1
ATOM 560 N N . GLY A 1 82 ? -32.548 8.065 16.284 1.00 32.06 82 GLY A N 1
ATOM 561 C CA . GLY A 1 82 ? -33.605 7.152 16.703 1.00 32.06 82 GLY A CA 1
ATOM 562 C C . GLY A 1 82 ? -34.114 7.624 18.070 1.00 32.06 82 GLY A C 1
ATOM 563 O O . GLY A 1 82 ? -33.282 7.859 18.948 1.00 32.06 82 GLY A O 1
ATOM 564 N N . PRO A 1 83 ? -35.427 7.840 18.266 1.00 42.38 83 PRO A N 1
ATOM 565 C CA . PRO A 1 83 ? -35.953 8.331 19.531 1.00 42.38 83 PRO A CA 1
ATOM 566 C C . PRO A 1 83 ? -35.844 7.236 20.594 1.00 42.38 83 PRO A C 1
ATOM 568 O O . PRO A 1 83 ? -36.430 6.162 20.467 1.00 42.38 83 PRO A O 1
ATOM 571 N N . ALA A 1 84 ? -35.104 7.527 21.661 1.00 41.41 84 ALA A N 1
ATOM 572 C CA . ALA A 1 84 ? -35.176 6.776 22.902 1.00 41.41 84 ALA A CA 1
ATOM 573 C C . ALA A 1 84 ? -36.526 7.072 23.577 1.00 41.41 84 ALA A C 1
ATOM 575 O O . ALA A 1 84 ? -36.634 7.949 24.428 1.00 41.41 84 ALA A O 1
ATOM 576 N N . THR A 1 85 ? -37.572 6.356 23.173 1.00 49.31 85 THR A N 1
ATOM 577 C CA . THR A 1 85 ? -38.834 6.272 23.921 1.00 49.31 85 THR A CA 1
ATOM 578 C C . THR A 1 85 ? -39.219 4.811 24.096 1.00 49.31 85 THR A C 1
ATOM 580 O O . THR A 1 85 ? -40.049 4.272 23.372 1.00 49.31 85 THR A O 1
ATOM 583 N N . GLY A 1 86 ? -38.587 4.181 25.082 1.00 41.09 86 GLY A N 1
ATOM 584 C CA . GLY A 1 86 ? -39.088 3.007 25.788 1.00 41.09 86 GLY A CA 1
ATOM 585 C C . GLY A 1 86 ? -38.775 3.199 27.277 1.00 41.09 86 GLY A C 1
ATOM 586 O O . GLY A 1 86 ? -37.656 3.616 27.585 1.00 41.09 86 GLY A O 1
ATOM 587 N N . PRO A 1 87 ? -39.730 2.998 28.204 1.00 47.16 87 PRO A N 1
ATOM 588 C CA . PRO A 1 87 ? -39.489 3.214 29.625 1.00 47.16 87 PRO A CA 1
ATOM 589 C C . PRO A 1 87 ? -38.402 2.257 30.119 1.00 47.16 87 PRO A C 1
ATOM 591 O O . PRO A 1 87 ? -38.502 1.042 29.956 1.00 47.16 87 PRO A O 1
ATOM 594 N N . ALA A 1 88 ? -37.352 2.836 30.699 1.00 48.59 88 ALA A N 1
ATOM 595 C CA . ALA A 1 88 ? -36.223 2.137 31.287 1.00 48.59 88 ALA A CA 1
ATOM 596 C C . ALA A 1 88 ? -36.688 1.257 32.457 1.00 48.59 88 ALA A C 1
ATOM 598 O O . ALA A 1 88 ? -36.782 1.705 33.598 1.00 48.59 88 ALA A O 1
ATOM 599 N N . ALA A 1 89 ? -36.972 -0.010 32.168 1.00 51.16 89 ALA A N 1
ATOM 600 C CA . ALA A 1 89 ? -37.038 -1.057 33.170 1.00 51.16 89 ALA A CA 1
ATOM 601 C C . ALA A 1 89 ? -35.611 -1.580 33.406 1.00 51.16 89 ALA A C 1
ATOM 603 O O . ALA A 1 89 ? -35.092 -2.362 32.617 1.00 51.16 89 ALA A O 1
ATOM 604 N N . GLY A 1 90 ? -34.967 -1.105 34.476 1.00 46.41 90 GLY A N 1
ATOM 605 C CA . GLY A 1 90 ? -33.866 -1.814 35.141 1.00 46.41 90 GLY A CA 1
ATOM 606 C C . GLY A 1 90 ? -32.544 -1.972 34.380 1.00 46.41 90 GLY A C 1
ATOM 607 O O . GLY A 1 90 ? -31.925 -3.026 34.489 1.00 46.41 90 GLY A O 1
ATOM 608 N N . TRP A 1 91 ? -32.077 -0.961 33.641 1.00 58.09 91 TRP A N 1
ATOM 609 C CA . TRP A 1 91 ? -30.684 -0.957 33.175 1.00 58.09 91 TRP A CA 1
ATOM 610 C C . TRP A 1 91 ? -29.766 -0.511 34.318 1.00 58.09 91 TRP A C 1
ATOM 612 O O . TRP A 1 91 ? -29.727 0.672 34.656 1.00 58.09 91 TRP A O 1
ATOM 622 N N . ASP A 1 92 ? -29.060 -1.463 34.927 1.00 60.00 92 ASP A N 1
ATOM 623 C CA . ASP A 1 92 ? -27.956 -1.182 35.842 1.00 60.00 92 ASP A CA 1
ATOM 624 C C . ASP A 1 92 ? -26.667 -0.984 35.017 1.00 60.00 92 ASP A C 1
ATOM 626 O O . ASP A 1 92 ? -26.142 -1.956 34.461 1.00 60.00 92 ASP A O 1
ATOM 630 N N . PRO A 1 93 ? -26.139 0.249 34.898 1.00 57.53 93 PRO A N 1
ATOM 631 C CA . PRO A 1 93 ? -24.930 0.536 34.124 1.00 57.53 93 PRO A CA 1
ATOM 632 C C . PRO A 1 93 ? -23.667 -0.127 34.696 1.00 57.53 93 PRO A C 1
ATOM 634 O O . PRO A 1 93 ? -22.619 -0.087 34.050 1.00 57.53 93 PRO A O 1
ATOM 637 N N . ALA A 1 94 ? -23.743 -0.713 35.897 1.00 53.97 94 ALA A N 1
ATOM 638 C CA . ALA A 1 94 ? -22.636 -1.406 36.545 1.00 53.97 94 ALA A CA 1
ATOM 639 C C . ALA A 1 94 ? -22.588 -2.918 36.258 1.00 53.97 94 ALA A C 1
ATOM 641 O O . ALA A 1 94 ? -21.604 -3.560 36.632 1.00 53.97 94 ALA A O 1
ATOM 642 N N . SER A 1 95 ? -23.599 -3.499 35.599 1.00 61.94 95 SER A N 1
ATOM 643 C CA . SER A 1 95 ? -23.585 -4.933 35.297 1.00 61.94 95 SER A CA 1
ATOM 644 C C . SER A 1 95 ? -22.577 -5.229 34.173 1.00 61.94 95 SER A C 1
ATOM 646 O O . SER A 1 95 ? -22.707 -4.673 33.077 1.00 61.94 95 SER A O 1
ATOM 648 N N . PRO A 1 96 ? -21.540 -6.058 34.409 1.00 60.81 96 PRO A N 1
ATOM 649 C CA . PRO A 1 96 ? -20.583 -6.412 33.371 1.00 60.81 96 PRO A CA 1
ATOM 650 C C . PRO A 1 96 ? -21.316 -7.114 32.227 1.00 60.81 96 PRO A C 1
ATOM 652 O O . PRO A 1 96 ? -22.022 -8.092 32.456 1.00 60.81 96 PRO A O 1
ATOM 655 N N . ALA A 1 97 ? -21.148 -6.590 31.010 1.00 61.62 97 ALA A N 1
ATOM 656 C CA . ALA A 1 97 ? -21.764 -7.118 29.797 1.00 61.62 97 ALA A CA 1
ATOM 657 C C . ALA A 1 97 ? -21.629 -8.646 29.735 1.00 61.62 97 ALA A C 1
ATOM 659 O O . ALA A 1 97 ? -20.514 -9.171 29.810 1.00 61.62 97 ALA A O 1
ATOM 660 N N . ASP A 1 98 ? -22.757 -9.346 29.618 1.00 69.25 98 ASP A N 1
ATOM 661 C CA . ASP A 1 98 ? -22.780 -10.800 29.521 1.00 69.25 98 ASP A CA 1
ATOM 662 C C . ASP A 1 98 ? -22.247 -11.222 28.136 1.00 69.25 98 ASP A C 1
ATOM 664 O O . ASP A 1 98 ? -22.908 -10.995 27.119 1.00 69.25 98 ASP A O 1
ATOM 668 N N . PRO A 1 99 ? -21.068 -11.870 28.043 1.00 65.62 99 PRO A N 1
ATOM 669 C CA . PRO A 1 99 ? -20.497 -12.304 26.765 1.00 65.62 99 PRO A CA 1
ATOM 670 C C . PRO A 1 99 ? -21.335 -13.384 26.050 1.00 65.62 99 PRO A C 1
ATOM 672 O O . PRO A 1 99 ? -21.019 -13.782 24.912 1.00 65.62 99 PRO A O 1
ATOM 675 N N . THR A 1 100 ? -22.381 -13.897 26.702 1.00 75.38 100 THR A N 1
ATOM 676 C CA . THR A 1 100 ? -23.336 -14.846 26.130 1.00 75.38 100 THR A CA 1
ATOM 677 C C . THR A 1 100 ? -24.569 -14.199 25.509 1.00 75.38 100 THR A C 1
ATOM 679 O O . THR A 1 100 ? -25.311 -14.915 24.835 1.00 75.38 100 THR A O 1
ATOM 682 N N . ASP A 1 101 ? -24.719 -12.871 25.592 1.00 80.06 101 ASP A N 1
ATOM 683 C CA . ASP A 1 101 ? -25.828 -12.165 24.953 1.00 80.06 101 ASP A CA 1
ATOM 684 C C . ASP A 1 101 ? -25.805 -12.377 23.417 1.00 80.06 101 ASP A C 1
ATOM 686 O O . ASP A 1 101 ? -24.830 -12.017 22.731 1.00 80.06 101 ASP A O 1
ATOM 690 N N . PRO A 1 102 ? -26.850 -13.000 22.835 1.00 79.38 102 PRO A N 1
ATOM 691 C CA . PRO A 1 102 ? -26.941 -13.218 21.396 1.00 79.38 102 PRO A CA 1
ATOM 692 C C . PRO A 1 102 ? -26.991 -11.911 20.587 1.00 79.38 102 PRO A C 1
ATOM 694 O O . PRO A 1 102 ? -26.550 -11.912 19.433 1.00 79.38 102 PRO A O 1
ATOM 697 N N . THR A 1 103 ? -27.456 -10.802 21.170 1.00 81.44 103 THR A N 1
ATOM 698 C CA . THR A 1 103 ? -27.559 -9.502 20.486 1.00 81.44 103 THR A CA 1
ATOM 699 C C . THR A 1 103 ? -26.180 -8.898 20.210 1.00 81.44 103 THR A C 1
ATOM 701 O O . THR A 1 103 ? -25.867 -8.573 19.064 1.00 81.44 103 THR A O 1
ATOM 704 N N . GLU A 1 104 ? -25.274 -8.904 21.194 1.00 80.44 104 GLU A N 1
ATOM 705 C CA . GLU A 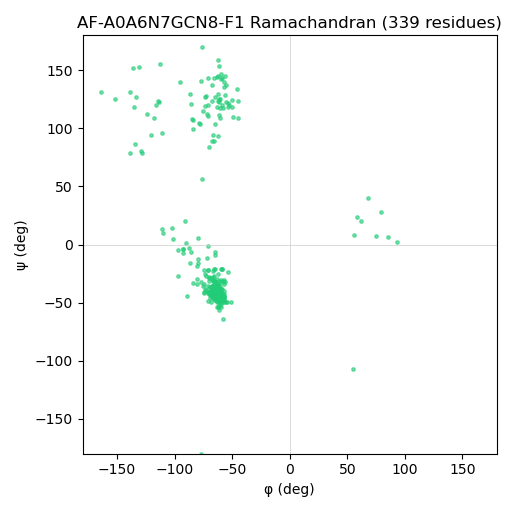1 104 ? -23.904 -8.427 20.991 1.00 80.44 104 GLU A CA 1
ATOM 706 C C . GLU A 1 104 ? -23.137 -9.251 19.944 1.00 80.44 104 GLU A C 1
ATOM 708 O O . GLU A 1 104 ? -22.282 -8.738 19.212 1.00 80.44 104 GLU A O 1
ATOM 713 N N . ARG A 1 105 ? -23.391 -10.567 19.880 1.00 80.88 105 ARG A N 1
ATOM 714 C CA . ARG A 1 105 ? -22.780 -11.431 18.858 1.00 80.88 105 ARG A CA 1
ATOM 715 C C . ARG A 1 105 ? -23.275 -11.053 17.466 1.00 80.88 105 ARG A C 1
ATOM 717 O O . ARG A 1 105 ? -22.444 -10.940 16.562 1.00 80.88 105 ARG A O 1
ATOM 724 N N . ALA A 1 106 ? -24.578 -10.830 17.304 1.00 83.38 106 ALA A N 1
ATOM 725 C CA . ALA A 1 106 ? -25.174 -10.415 16.038 1.00 83.38 106 ALA A CA 1
ATOM 726 C C . ALA A 1 106 ? -24.621 -9.060 15.558 1.00 83.38 106 ALA A C 1
ATOM 728 O O . ALA A 1 106 ? -24.250 -8.928 14.388 1.00 83.38 106 ALA A O 1
ATOM 729 N N . ASP A 1 107 ? -24.438 -8.096 16.462 1.00 85.50 107 ASP A N 1
ATOM 730 C CA . ASP A 1 107 ? -23.868 -6.781 16.140 1.00 85.50 107 ASP A CA 1
ATOM 731 C C . ASP A 1 107 ? -22.398 -6.869 15.708 1.00 85.50 107 ASP A C 1
ATOM 733 O O . ASP A 1 107 ? -21.972 -6.243 14.727 1.00 85.50 107 ASP A O 1
ATOM 737 N N . ARG A 1 108 ? -21.605 -7.714 16.385 1.00 85.81 108 ARG A N 1
ATOM 738 C CA . ARG A 1 108 ? -20.208 -7.983 16.001 1.00 85.81 108 ARG A CA 1
ATOM 739 C C . ARG A 1 108 ? -20.110 -8.634 14.624 1.00 85.81 108 ARG A C 1
ATOM 741 O O . ARG A 1 108 ? -19.235 -8.258 13.841 1.00 85.81 108 ARG A O 1
ATOM 748 N N . VAL A 1 109 ? -20.975 -9.602 14.326 1.00 88.69 109 VAL A N 1
ATOM 749 C CA . VAL A 1 109 ? -21.022 -10.269 13.016 1.00 88.69 109 VAL A CA 1
ATOM 750 C C . VAL A 1 109 ? -21.422 -9.272 11.931 1.00 88.69 109 VAL A C 1
ATOM 752 O O . VAL A 1 109 ? -20.711 -9.152 10.935 1.00 88.69 109 VAL A O 1
ATOM 755 N N . THR A 1 110 ? -22.472 -8.484 12.161 1.00 89.94 110 THR A N 1
ATOM 756 C CA . THR A 1 110 ? -22.947 -7.451 11.228 1.00 89.94 110 THR A CA 1
ATOM 757 C C . THR A 1 110 ? -21.854 -6.432 10.915 1.00 89.94 110 THR A C 1
ATOM 759 O O . THR A 1 110 ? -21.583 -6.144 9.750 1.00 89.94 110 THR A O 1
ATOM 762 N N . THR A 1 111 ? -21.136 -5.959 11.936 1.00 89.62 111 THR A N 1
ATOM 763 C CA . THR A 1 111 ? -20.010 -5.028 11.765 1.00 89.62 111 THR A CA 1
ATOM 764 C C . THR A 1 111 ? -18.885 -5.635 10.921 1.00 89.62 111 THR A C 1
ATOM 766 O O . THR A 1 111 ? -18.296 -4.960 10.076 1.00 89.62 111 THR A O 1
ATOM 769 N N . ARG A 1 112 ? -18.563 -6.919 11.127 1.00 91.81 112 ARG A N 1
ATOM 770 C CA . ARG A 1 112 ? -17.528 -7.616 10.345 1.00 91.81 112 ARG A CA 1
ATOM 771 C C . ARG A 1 112 ? -17.942 -7.801 8.890 1.00 91.81 112 ARG A C 1
ATOM 773 O O . ARG A 1 112 ? -17.138 -7.523 8.005 1.00 91.81 112 ARG A O 1
ATOM 780 N N . LEU A 1 113 ? -19.181 -8.228 8.650 1.00 93.56 113 LEU A N 1
ATOM 781 C CA . LEU A 1 113 ? -19.736 -8.368 7.304 1.00 93.56 113 LEU A CA 1
ATOM 782 C C . LEU A 1 113 ? -19.740 -7.024 6.576 1.00 93.56 113 LEU A C 1
ATOM 784 O O . LEU A 1 113 ? -19.330 -6.948 5.424 1.00 93.56 113 LEU A O 1
ATOM 788 N N . TRP A 1 114 ? -20.105 -5.948 7.270 1.00 93.44 114 TRP A N 1
ATOM 789 C CA . TRP A 1 114 ? -20.075 -4.608 6.700 1.00 93.44 114 TRP A CA 1
ATOM 790 C C . TRP A 1 114 ? -18.665 -4.166 6.289 1.00 93.44 114 TRP A C 1
ATOM 792 O O . TRP A 1 114 ? -18.457 -3.687 5.176 1.00 93.44 114 TRP A O 1
ATOM 802 N N . ARG A 1 115 ? -17.663 -4.394 7.143 1.00 94.69 115 ARG A N 1
ATOM 803 C CA . ARG A 1 115 ? -16.257 -4.111 6.809 1.00 94.69 115 ARG A CA 1
ATOM 804 C C . ARG A 1 115 ? -15.759 -4.938 5.627 1.00 94.69 115 ARG A C 1
ATOM 806 O O . ARG A 1 115 ? -14.993 -4.423 4.818 1.00 94.69 115 ARG A O 1
ATOM 813 N N . LEU A 1 116 ? -16.208 -6.187 5.505 1.00 96.06 116 LEU A N 1
ATOM 814 C CA . LEU A 1 116 ? -15.915 -7.031 4.348 1.00 96.06 116 LEU A CA 1
ATOM 815 C C . LEU A 1 116 ? -16.533 -6.468 3.064 1.00 96.06 116 LEU A C 1
ATOM 817 O O . LEU A 1 116 ? -15.851 -6.406 2.043 1.00 96.06 116 L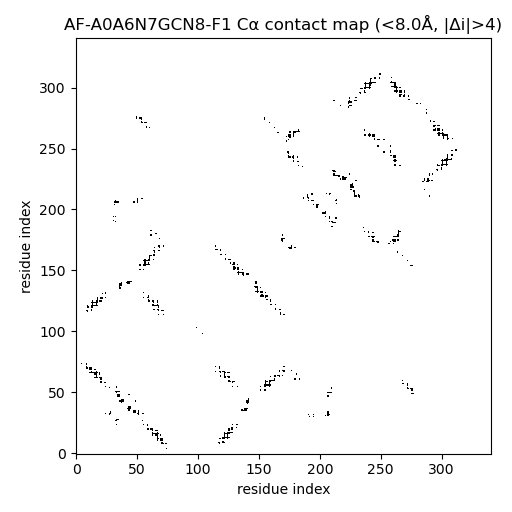EU A O 1
ATOM 821 N N . VAL A 1 117 ? -17.780 -5.997 3.119 1.00 96.31 117 VAL A N 1
ATOM 822 C CA . VAL A 1 117 ? -18.436 -5.321 1.988 1.00 96.31 117 VAL A CA 1
ATOM 823 C C . VAL A 1 117 ? -17.651 -4.076 1.566 1.00 96.31 117 VAL A C 1
ATOM 825 O O . VAL A 1 117 ? -17.369 -3.903 0.386 1.00 96.31 117 VAL A O 1
ATOM 828 N N . LEU A 1 118 ? -17.224 -3.236 2.512 1.00 96.62 118 LEU A N 1
ATOM 829 C CA . LEU A 1 118 ? -16.434 -2.043 2.191 1.00 96.62 118 LEU A CA 1
ATOM 830 C C . LEU A 1 118 ? -15.051 -2.380 1.617 1.00 96.62 118 LEU A C 1
ATOM 832 O O . LEU A 1 118 ? -14.618 -1.745 0.658 1.00 96.62 118 LEU A O 1
ATOM 836 N N . ALA A 1 119 ? -14.364 -3.382 2.172 1.00 97.44 119 ALA A N 1
ATOM 837 C CA . ALA A 1 119 ? -13.056 -3.816 1.683 1.00 97.44 119 ALA A CA 1
ATOM 838 C C . ALA A 1 119 ? -13.137 -4.405 0.265 1.00 97.44 119 ALA A C 1
ATOM 840 O O . ALA A 1 119 ? -12.324 -4.066 -0.592 1.00 97.44 119 ALA A O 1
ATOM 841 N N . THR A 1 120 ? -14.144 -5.240 -0.006 1.00 97.81 120 THR A N 1
ATOM 842 C CA . THR A 1 120 ? -14.373 -5.822 -1.339 1.00 97.81 120 THR A CA 1
ATOM 843 C C . THR A 1 120 ? -14.785 -4.763 -2.360 1.00 97.81 120 THR A C 1
ATOM 845 O O . THR A 1 120 ? -14.250 -4.748 -3.465 1.00 97.81 120 THR A O 1
ATOM 848 N N . ALA A 1 121 ? -15.648 -3.817 -1.986 1.00 97.75 121 ALA A N 1
ATOM 849 C CA . ALA A 1 121 ? -15.998 -2.674 -2.826 1.00 97.75 121 ALA A CA 1
ATOM 850 C C . ALA A 1 121 ? -14.773 -1.801 -3.158 1.00 97.75 121 ALA A C 1
ATOM 852 O O . ALA A 1 121 ? -14.568 -1.423 -4.310 1.00 97.75 121 ALA A O 1
ATOM 853 N N . ALA A 1 122 ? -13.913 -1.524 -2.176 1.00 98.12 122 ALA A N 1
ATOM 854 C CA . ALA A 1 122 ? -12.678 -0.783 -2.411 1.00 98.12 122 ALA A CA 1
ATOM 855 C C . ALA A 1 122 ? -11.704 -1.535 -3.329 1.00 98.12 122 ALA A C 1
ATOM 857 O O . ALA A 1 122 ? -11.095 -0.915 -4.198 1.00 98.12 122 ALA A O 1
ATOM 858 N N . ALA A 1 123 ? -11.598 -2.860 -3.189 1.00 98.12 123 ALA A N 1
ATOM 859 C CA . ALA A 1 123 ? -10.793 -3.701 -4.074 1.00 98.12 123 ALA A CA 1
ATOM 860 C C . ALA A 1 123 ? -11.321 -3.697 -5.517 1.00 98.12 123 ALA A C 1
ATOM 862 O O . ALA A 1 123 ? -10.535 -3.613 -6.458 1.00 98.12 123 ALA A O 1
ATOM 863 N N . LEU A 1 124 ? -12.647 -3.707 -5.705 1.00 98.19 124 LEU A N 1
ATOM 864 C CA . LEU A 1 124 ? -13.258 -3.529 -7.026 1.00 98.19 124 LEU A CA 1
ATOM 865 C C . LEU A 1 124 ? -12.879 -2.176 -7.637 1.00 98.19 124 LEU A C 1
ATOM 867 O O . LEU A 1 124 ? -12.500 -2.125 -8.802 1.00 98.19 124 LEU A O 1
ATOM 871 N N . GLY A 1 125 ? -12.904 -1.092 -6.860 1.00 97.44 125 GLY A N 1
ATOM 872 C CA . GLY A 1 125 ? -12.421 0.215 -7.317 1.00 97.44 125 GLY A CA 1
ATOM 873 C C . GLY A 1 125 ? -10.936 0.210 -7.684 1.00 97.44 125 GLY A C 1
ATOM 874 O O . GLY A 1 125 ? -10.549 0.640 -8.770 1.00 97.44 125 GLY A O 1
ATOM 875 N N . ALA A 1 126 ? -10.101 -0.336 -6.801 1.00 98.00 126 ALA A N 1
ATOM 876 C CA . ALA A 1 126 ? -8.660 -0.434 -7.001 1.00 98.00 126 ALA A CA 1
ATOM 877 C C . ALA A 1 126 ? -8.277 -1.350 -8.174 1.00 98.00 126 ALA A C 1
ATOM 879 O O . ALA A 1 126 ? -7.203 -1.172 -8.741 1.00 98.00 126 ALA A O 1
ATOM 880 N N . SER A 1 127 ? -9.148 -2.270 -8.607 1.00 97.75 127 SER A N 1
ATOM 881 C CA . SER A 1 127 ? -8.909 -3.110 -9.790 1.00 97.75 127 SER A CA 1
ATOM 882 C C . SER A 1 127 ? -8.696 -2.303 -11.079 1.00 97.75 127 SER A C 1
ATOM 884 O O . SER A 1 127 ? -8.018 -2.779 -11.986 1.00 97.75 127 SER A O 1
ATOM 886 N N . ALA A 1 128 ? -9.149 -1.043 -11.136 1.00 97.69 128 ALA A N 1
ATOM 887 C CA . ALA A 1 128 ? -8.826 -0.124 -12.230 1.00 97.69 128 ALA A CA 1
ATOM 888 C C . ALA A 1 128 ? -7.306 0.068 -12.417 1.00 97.69 128 ALA A C 1
ATOM 890 O O . ALA A 1 128 ? -6.840 0.257 -13.542 1.00 97.69 128 ALA A O 1
ATOM 891 N N . THR A 1 129 ? -6.518 -0.039 -11.339 1.00 97.75 129 THR A N 1
ATOM 892 C CA . THR A 1 129 ? -5.048 0.031 -11.403 1.00 97.75 129 THR A CA 1
ATOM 893 C C . THR A 1 129 ? -4.448 -1.084 -12.256 1.00 97.75 129 THR A C 1
ATOM 895 O O . THR A 1 129 ? -3.460 -0.844 -12.940 1.00 97.75 129 THR A O 1
ATOM 898 N N . VAL A 1 130 ? -5.078 -2.264 -12.304 1.00 97.75 130 VAL A N 1
ATOM 899 C CA . VAL A 1 130 ? -4.626 -3.398 -13.123 1.00 97.75 130 VAL A CA 1
ATOM 900 C C . VAL A 1 130 ? -4.591 -3.004 -14.596 1.00 97.75 130 VAL A C 1
ATOM 902 O O . VAL A 1 130 ? -3.576 -3.192 -15.262 1.00 97.75 130 VAL A O 1
ATOM 905 N N . ALA A 1 131 ? -5.664 -2.386 -15.097 1.00 96.75 131 ALA A N 1
ATOM 906 C CA . ALA A 1 131 ? -5.724 -1.914 -16.477 1.00 96.75 131 ALA A CA 1
ATOM 907 C C . ALA A 1 131 ? -4.741 -0.758 -16.732 1.00 96.75 131 ALA A C 1
ATOM 909 O O . ALA A 1 131 ? -4.026 -0.763 -17.734 1.00 96.75 131 ALA A O 1
ATOM 910 N N . LEU A 1 132 ? -4.663 0.206 -15.808 1.00 96.88 132 LEU A N 1
ATOM 911 C CA . LEU A 1 132 ? -3.771 1.370 -15.918 1.00 96.88 132 LEU A CA 1
ATOM 912 C C . LEU A 1 132 ? -2.276 1.008 -15.863 1.00 96.88 132 LEU A C 1
ATOM 914 O O . LEU A 1 132 ? -1.442 1.781 -16.330 1.00 96.88 132 LEU A O 1
ATOM 918 N N . VAL A 1 133 ? -1.932 -0.155 -15.312 1.00 97.25 133 VAL A N 1
ATOM 919 C CA . VAL A 1 133 ? -0.573 -0.716 -15.319 1.00 97.25 133 VAL A CA 1
ATOM 920 C C . VAL A 1 133 ? -0.335 -1.577 -16.560 1.00 97.25 133 VAL A C 1
ATOM 922 O O . VAL A 1 133 ? 0.692 -1.436 -17.222 1.00 97.25 133 VAL A O 1
ATOM 925 N N . ALA A 1 134 ? -1.298 -2.427 -16.924 1.00 96.44 134 ALA A N 1
ATOM 926 C CA . ALA A 1 134 ? -1.181 -3.337 -18.063 1.00 96.44 134 ALA A CA 1
ATOM 927 C C . ALA A 1 134 ? -0.975 -2.600 -19.391 1.00 96.44 134 ALA A C 1
ATOM 929 O O . ALA A 1 134 ? -0.175 -3.017 -20.227 1.00 96.44 134 ALA A O 1
ATOM 930 N N . VAL A 1 135 ? -1.699 -1.493 -19.585 1.00 95.62 135 VAL A N 1
ATOM 931 C CA . VAL A 1 135 ? -1.654 -0.705 -20.817 1.00 95.62 135 VAL A CA 1
ATOM 932 C C . VAL A 1 135 ? -0.226 -0.232 -21.103 1.00 95.62 135 VAL A C 1
ATOM 934 O O . VAL A 1 135 ? 0.319 -0.663 -22.117 1.00 95.62 135 VAL A O 1
ATOM 937 N N . PRO A 1 136 ? 0.428 0.609 -20.284 1.00 94.19 136 PRO A N 1
ATOM 938 C CA . PRO A 1 136 ? 1.792 1.057 -20.568 1.00 94.19 136 PRO A CA 1
ATOM 939 C C . PRO A 1 136 ? 2.812 -0.087 -20.572 1.00 94.19 136 PRO A C 1
ATOM 941 O O . PRO A 1 136 ? 3.742 -0.029 -21.364 1.00 94.19 136 PRO A O 1
ATOM 944 N N . ALA A 1 137 ? 2.616 -1.162 -19.803 1.00 94.56 137 ALA A N 1
ATOM 945 C CA . ALA A 1 137 ? 3.524 -2.311 -19.813 1.00 94.56 137 ALA A CA 1
ATOM 946 C C . ALA A 1 137 ? 3.654 -3.001 -21.184 1.00 94.56 137 ALA A C 1
ATOM 948 O O . ALA A 1 137 ? 4.669 -3.637 -21.446 1.00 94.56 137 ALA A O 1
ATOM 949 N N . ARG A 1 138 ? 2.685 -2.829 -22.096 1.00 92.25 138 ARG A N 1
ATOM 950 C CA . ARG A 1 138 ? 2.714 -3.420 -23.450 1.00 92.25 138 ARG A CA 1
ATOM 951 C C . ARG A 1 138 ? 3.919 -3.016 -24.304 1.00 92.25 138 ARG A C 1
ATOM 953 O O . ARG A 1 138 ? 4.189 -3.679 -25.297 1.00 92.25 138 ARG A O 1
ATOM 960 N N . VAL A 1 139 ? 4.575 -1.898 -23.979 1.00 92.56 139 VAL A N 1
ATOM 961 C CA . VAL A 1 139 ? 5.730 -1.390 -24.742 1.00 92.56 139 VAL A CA 1
ATOM 962 C C . VAL A 1 139 ? 7.066 -1.886 -24.193 1.00 92.56 139 VAL A C 1
ATOM 964 O O . VAL A 1 139 ? 8.105 -1.580 -24.773 1.00 92.56 139 VAL A O 1
ATOM 967 N N . ALA A 1 140 ? 7.053 -2.628 -23.082 1.00 91.25 140 ALA A N 1
ATOM 968 C CA . ALA A 1 140 ? 8.266 -3.168 -22.495 1.00 91.25 140 ALA A CA 1
ATOM 969 C C . ALA A 1 140 ? 8.878 -4.231 -23.414 1.00 91.25 140 ALA A C 1
ATOM 971 O O . ALA A 1 140 ? 8.181 -5.093 -23.949 1.00 91.25 140 ALA A O 1
ATOM 972 N N . VAL A 1 141 ? 10.200 -4.180 -23.560 1.00 89.75 141 VAL A N 1
ATOM 973 C CA . VAL A 1 141 ? 10.983 -5.138 -24.346 1.00 89.75 141 VAL A CA 1
ATOM 974 C C . VAL A 1 141 ? 11.952 -5.838 -23.394 1.00 89.75 141 VAL A C 1
ATOM 976 O O . VAL A 1 141 ? 12.888 -5.206 -22.902 1.00 89.75 141 VAL A O 1
ATOM 979 N N . LEU A 1 142 ? 11.693 -7.121 -23.124 1.00 85.69 142 LEU A N 1
ATOM 980 C CA . LEU A 1 142 ? 12.455 -8.011 -22.235 1.00 85.69 142 LEU A CA 1
ATOM 981 C C . LEU A 1 142 ? 12.749 -9.336 -22.959 1.00 85.69 142 LEU A C 1
ATOM 983 O O . LEU A 1 142 ? 11.994 -9.720 -23.850 1.00 85.69 142 LEU A O 1
ATOM 987 N N . ASP A 1 143 ? 13.830 -10.030 -22.594 1.00 82.25 143 ASP A N 1
ATOM 988 C CA . ASP A 1 143 ? 14.247 -11.274 -23.269 1.00 82.25 143 ASP A CA 1
ATOM 989 C C . ASP A 1 143 ? 13.347 -12.461 -22.904 1.00 82.25 143 ASP A C 1
ATOM 991 O O . ASP A 1 143 ? 12.927 -13.215 -23.779 1.00 82.25 143 ASP A O 1
ATOM 995 N N . ASP A 1 144 ? 12.964 -12.557 -21.630 1.00 82.00 144 ASP A N 1
ATOM 996 C CA . ASP A 1 144 ? 12.316 -13.753 -21.076 1.00 82.00 144 ASP A CA 1
ATOM 997 C C . ASP A 1 144 ? 10.832 -13.551 -20.728 1.00 82.00 144 ASP A C 1
ATOM 999 O O . ASP A 1 144 ? 10.206 -14.397 -20.087 1.00 82.00 144 ASP A O 1
ATOM 1003 N N . VAL A 1 145 ? 10.236 -12.421 -21.132 1.00 85.25 145 VAL A N 1
ATOM 1004 C CA . VAL A 1 145 ? 8.847 -12.073 -20.790 1.00 85.25 145 VAL A CA 1
ATOM 1005 C C . VAL A 1 145 ? 8.007 -11.901 -22.060 1.00 85.25 145 VAL A C 1
ATOM 1007 O O . VAL A 1 145 ? 7.939 -10.802 -22.609 1.00 85.25 145 VAL A O 1
ATOM 1010 N N . PRO A 1 146 ? 7.308 -12.954 -22.523 1.00 80.69 146 PRO A N 1
ATOM 1011 C CA . PRO A 1 146 ? 6.577 -12.923 -23.793 1.00 80.69 146 PRO A CA 1
ATOM 1012 C C . PRO A 1 146 ? 5.325 -12.032 -23.764 1.00 80.69 146 PRO A C 1
ATOM 1014 O O . PRO A 1 146 ? 4.847 -11.597 -24.809 1.00 80.69 146 PRO A O 1
ATOM 1017 N N . SER A 1 147 ? 4.773 -11.750 -22.580 1.00 90.88 147 SER A N 1
ATOM 1018 C CA . SER A 1 147 ? 3.594 -10.891 -22.416 1.00 90.88 147 SER A CA 1
ATOM 1019 C C . SER A 1 147 ? 3.739 -9.957 -21.206 1.00 90.88 147 SER A C 1
ATOM 1021 O O . SER A 1 147 ? 3.154 -10.229 -20.148 1.00 90.88 147 SER A O 1
ATOM 1023 N N . PRO A 1 148 ? 4.501 -8.854 -21.331 1.00 92.31 148 PRO A N 1
ATOM 1024 C CA . PRO A 1 148 ? 4.774 -7.943 -20.220 1.00 92.31 148 PRO A CA 1
ATOM 1025 C C . PRO A 1 148 ? 3.502 -7.369 -19.586 1.00 92.31 148 PRO A C 1
ATOM 1027 O O . PRO A 1 148 ? 3.373 -7.341 -18.364 1.00 92.31 148 PRO A O 1
ATOM 1030 N N . GLN A 1 149 ? 2.501 -7.011 -20.394 1.00 94.88 149 GLN A N 1
ATOM 1031 C CA . GLN A 1 149 ? 1.213 -6.514 -19.906 1.00 94.88 149 GLN A CA 1
ATOM 1032 C C . GLN A 1 149 ? 0.492 -7.504 -18.984 1.00 94.88 149 GLN A C 1
ATOM 1034 O O . GLN A 1 149 ? -0.097 -7.086 -17.990 1.00 94.88 149 GLN A O 1
ATOM 1039 N N . THR A 1 150 ? 0.564 -8.807 -19.272 1.00 94.81 150 THR A N 1
ATOM 1040 C CA . THR A 1 150 ? -0.078 -9.849 -18.458 1.00 94.81 150 THR A CA 1
ATOM 1041 C C . THR A 1 150 ? 0.638 -10.010 -17.125 1.00 94.81 150 THR A C 1
ATOM 1043 O O . THR A 1 150 ? -0.008 -10.121 -16.087 1.00 94.81 150 THR A O 1
ATOM 1046 N N . VAL A 1 151 ? 1.973 -9.976 -17.140 1.00 94.38 151 VAL A N 1
ATOM 1047 C CA . VAL A 1 151 ? 2.790 -10.070 -15.924 1.00 94.38 151 VAL A CA 1
ATOM 1048 C C . VAL A 1 151 ? 2.560 -8.851 -15.030 1.00 94.38 151 VAL A C 1
ATOM 1050 O O . VAL A 1 151 ? 2.269 -9.004 -13.845 1.00 94.38 151 VAL A O 1
ATOM 1053 N N . ALA A 1 152 ? 2.592 -7.644 -15.599 1.00 95.25 152 ALA A N 1
ATOM 1054 C CA . ALA A 1 152 ? 2.340 -6.413 -14.856 1.00 95.25 152 ALA A CA 1
ATOM 1055 C C . ALA A 1 152 ? 0.908 -6.342 -14.299 1.00 95.25 152 ALA A C 1
ATOM 1057 O O . ALA A 1 152 ? 0.714 -5.983 -13.135 1.00 95.25 152 ALA A O 1
ATOM 1058 N N . ALA A 1 153 ? -0.089 -6.755 -15.091 1.00 96.06 153 ALA A N 1
ATOM 1059 C CA . ALA A 1 153 ? -1.468 -6.901 -14.629 1.00 96.06 153 ALA A CA 1
ATOM 1060 C C . ALA A 1 153 ? -1.578 -7.897 -13.464 1.00 96.06 153 ALA A C 1
ATOM 1062 O O . ALA A 1 153 ? -2.263 -7.619 -12.480 1.00 96.06 153 ALA A O 1
ATOM 1063 N N . GLY A 1 154 ? -0.885 -9.036 -13.557 1.00 95.62 154 GLY A N 1
ATOM 1064 C CA . GLY A 1 154 ? -0.857 -10.067 -12.522 1.00 95.62 154 GLY A CA 1
ATOM 1065 C C . GLY A 1 154 ? -0.339 -9.538 -11.186 1.00 95.62 154 GLY A C 1
ATOM 1066 O O . GLY A 1 154 ? -0.995 -9.721 -10.162 1.00 95.62 154 GLY A O 1
ATOM 1067 N N . TYR A 1 155 ? 0.778 -8.808 -11.190 1.00 95.25 155 TYR A N 1
ATOM 1068 C CA . TYR A 1 155 ? 1.338 -8.212 -9.973 1.00 95.25 155 TYR A CA 1
ATOM 1069 C C . TYR A 1 155 ? 0.450 -7.118 -9.370 1.00 95.25 155 TYR A C 1
ATOM 1071 O O . TYR A 1 155 ? 0.202 -7.119 -8.161 1.00 95.25 155 TYR A O 1
ATOM 1079 N N . ALA A 1 156 ? -0.129 -6.242 -10.198 1.00 96.81 156 ALA A N 1
ATOM 1080 C CA . ALA A 1 156 ? -1.117 -5.272 -9.725 1.00 96.81 156 ALA A CA 1
ATOM 1081 C C . A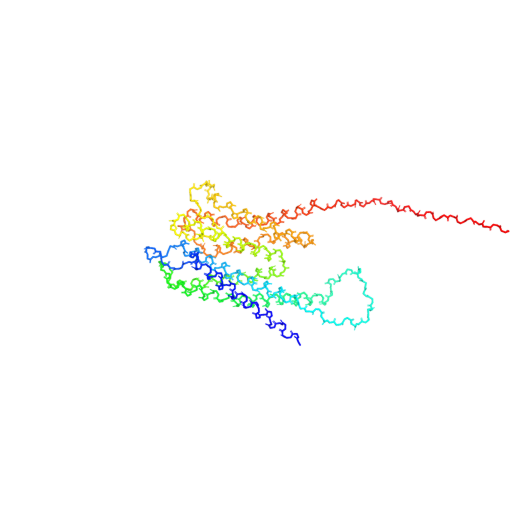LA A 1 156 ? -2.339 -5.973 -9.092 1.00 96.81 156 ALA A C 1
ATOM 1083 O O . ALA A 1 156 ? -2.787 -5.588 -8.010 1.00 96.81 156 ALA A O 1
ATOM 1084 N N . ALA A 1 157 ? -2.841 -7.046 -9.714 1.00 97.25 157 ALA A N 1
ATOM 1085 C CA . ALA A 1 157 ? -3.955 -7.832 -9.186 1.00 97.25 157 ALA A CA 1
ATOM 1086 C C . ALA A 1 157 ? -3.603 -8.525 -7.858 1.00 97.25 157 ALA A C 1
ATOM 1088 O O . ALA A 1 157 ? -4.419 -8.521 -6.935 1.00 97.25 157 ALA A O 1
ATOM 1089 N N . LEU A 1 158 ? -2.382 -9.054 -7.713 1.00 95.50 158 LEU A N 1
ATOM 1090 C CA . LEU A 1 158 ? -1.890 -9.598 -6.443 1.00 95.50 158 LEU A CA 1
ATOM 1091 C C . LEU A 1 158 ? -1.883 -8.532 -5.342 1.00 95.50 158 LEU A C 1
ATOM 1093 O O . LEU A 1 158 ? -2.334 -8.811 -4.232 1.00 95.50 158 LEU A O 1
ATOM 1097 N N . GLY A 1 159 ? -1.470 -7.299 -5.653 1.00 95.62 159 GLY A N 1
ATOM 1098 C CA . GLY A 1 159 ? -1.564 -6.165 -4.729 1.00 95.62 159 GLY A CA 1
ATOM 1099 C C . GLY A 1 159 ? -3.000 -5.908 -4.247 1.00 95.62 159 GLY A C 1
ATOM 1100 O O . GLY A 1 159 ? -3.240 -5.756 -3.044 1.00 95.62 159 GLY A O 1
ATOM 1101 N N . VAL A 1 160 ? -3.981 -5.939 -5.158 1.00 97.38 160 VAL A N 1
ATOM 1102 C CA . VAL A 1 160 ? -5.412 -5.819 -4.808 1.00 97.38 160 VAL A CA 1
ATOM 1103 C C . VAL A 1 160 ? -5.866 -6.964 -3.895 1.00 97.38 160 VAL A C 1
ATOM 1105 O O . VAL A 1 160 ? -6.507 -6.716 -2.876 1.00 97.38 160 VAL A O 1
ATOM 1108 N N . VAL A 1 161 ? -5.515 -8.211 -4.214 1.00 95.94 161 VAL A N 1
ATOM 1109 C CA . VAL A 1 161 ? -5.958 -9.390 -3.448 1.00 95.94 161 VAL A CA 1
ATOM 1110 C C . VAL A 1 161 ? -5.333 -9.427 -2.053 1.00 95.94 161 VAL A C 1
ATOM 1112 O O . VAL A 1 161 ? -6.048 -9.567 -1.060 1.00 95.94 161 VAL A O 1
ATOM 1115 N N . VAL A 1 162 ? -4.012 -9.257 -1.952 1.00 93.50 162 VAL A N 1
ATOM 1116 C CA . VAL A 1 162 ? -3.278 -9.272 -0.675 1.00 93.50 162 VAL A CA 1
ATOM 1117 C C . VAL A 1 162 ? -3.789 -8.181 0.267 1.00 93.50 162 VAL A C 1
ATOM 1119 O O . VAL A 1 162 ? -3.933 -8.396 1.474 1.00 93.50 162 VAL A O 1
ATOM 1122 N N . SER A 1 163 ? -4.107 -7.006 -0.277 1.00 94.38 163 SER A N 1
ATOM 1123 C CA . SER A 1 163 ? -4.548 -5.864 0.522 1.00 94.38 163 SER A CA 1
ATOM 1124 C C . SER A 1 163 ? -5.951 -6.003 1.112 1.00 94.38 163 SER A C 1
ATOM 1126 O O . SER A 1 163 ? -6.267 -5.252 2.032 1.00 94.38 163 SER A O 1
ATOM 1128 N N . LEU A 1 164 ? -6.770 -6.981 0.701 1.00 94.94 164 LEU A N 1
ATOM 1129 C CA . LEU A 1 164 ? -8.081 -7.231 1.319 1.00 94.94 164 LEU A CA 1
ATOM 1130 C C . LEU A 1 164 ? -7.964 -7.540 2.818 1.00 94.94 164 LEU A C 1
ATOM 1132 O O . LEU A 1 164 ? -8.681 -6.958 3.634 1.00 94.94 164 LEU A O 1
ATOM 1136 N N . LEU A 1 165 ? -7.026 -8.412 3.202 1.00 92.69 165 LEU A N 1
ATOM 1137 C CA . LEU A 1 165 ? -6.795 -8.751 4.612 1.00 92.69 165 LEU A CA 1
ATOM 1138 C C . LEU A 1 165 ? -6.263 -7.547 5.396 1.00 92.69 165 LEU A C 1
ATOM 1140 O O . LEU A 1 165 ? -6.673 -7.296 6.532 1.00 92.69 165 LEU A O 1
ATOM 1144 N N . VAL A 1 166 ? -5.387 -6.764 4.768 1.00 94.31 166 VAL A N 1
ATOM 1145 C CA . VAL A 1 166 ? -4.798 -5.563 5.370 1.00 94.31 166 VAL A CA 1
ATOM 1146 C C . VAL A 1 166 ? -5.847 -4.466 5.550 1.00 94.31 166 VAL A C 1
ATOM 1148 O O . VAL A 1 166 ? -5.880 -3.813 6.591 1.00 94.31 166 VAL A O 1
ATOM 1151 N N . ALA A 1 167 ? -6.754 -4.300 4.587 1.00 95.75 167 ALA A N 1
ATOM 1152 C CA . ALA A 1 167 ? -7.878 -3.381 4.681 1.00 95.75 167 ALA A CA 1
ATOM 1153 C C . ALA A 1 167 ? -8.797 -3.765 5.848 1.00 95.75 167 ALA A C 1
ATOM 1155 O O . ALA A 1 167 ? -9.134 -2.909 6.663 1.00 95.75 167 ALA A O 1
ATOM 1156 N N . LEU A 1 168 ? -9.127 -5.052 6.012 1.00 93.56 168 LEU A N 1
ATOM 1157 C CA . LEU A 1 168 ? -9.901 -5.525 7.166 1.00 93.56 168 LEU A CA 1
ATOM 1158 C C . LEU A 1 168 ? -9.204 -5.216 8.500 1.00 93.56 168 LEU A C 1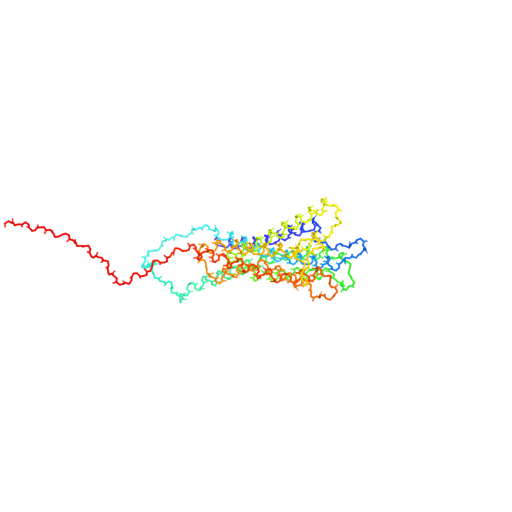
ATOM 1160 O O . LEU A 1 168 ? -9.857 -4.752 9.439 1.00 93.56 168 LEU A O 1
ATOM 1164 N N . ALA A 1 169 ? -7.885 -5.414 8.582 1.00 90.94 169 ALA A N 1
ATOM 1165 C CA . ALA A 1 169 ? -7.100 -5.056 9.762 1.00 90.94 169 ALA A CA 1
ATOM 1166 C C . ALA A 1 169 ? -7.099 -3.535 10.022 1.00 90.94 169 ALA A C 1
ATOM 1168 O O . ALA A 1 169 ? -7.256 -3.101 11.166 1.00 90.94 169 ALA A O 1
ATOM 1169 N N . ALA A 1 170 ? -6.997 -2.718 8.970 1.00 92.81 170 ALA A N 1
ATOM 1170 C CA . ALA A 1 170 ? -7.043 -1.258 9.050 1.00 92.81 170 ALA A CA 1
ATOM 1171 C C . ALA A 1 170 ? -8.408 -0.735 9.521 1.00 92.81 170 ALA A C 1
ATOM 1173 O O . ALA A 1 170 ? -8.472 0.207 10.314 1.00 92.81 170 ALA A O 1
ATOM 1174 N N . LEU A 1 171 ? -9.497 -1.372 9.082 1.00 91.75 171 LEU A N 1
ATOM 1175 C CA . LEU A 1 171 ? -10.851 -1.080 9.552 1.00 91.75 171 LEU A CA 1
ATOM 1176 C C . LEU A 1 171 ? -11.066 -1.536 11.000 1.00 91.75 171 LEU A C 1
ATOM 1178 O O . LEU A 1 171 ? -11.821 -0.914 11.746 1.00 91.75 171 LEU A O 1
ATOM 1182 N N . ALA A 1 172 ? -10.398 -2.612 11.424 1.00 88.75 172 ALA A N 1
ATOM 1183 C CA . ALA A 1 172 ? -10.483 -3.114 12.790 1.00 88.75 172 ALA A CA 1
ATOM 1184 C C . ALA A 1 172 ? -9.711 -2.262 13.807 1.00 88.75 172 ALA A C 1
ATOM 1186 O O . ALA A 1 172 ? -10.170 -2.127 14.943 1.00 88.75 172 ALA A O 1
ATOM 1187 N N . ALA A 1 173 ? -8.577 -1.677 13.413 1.00 87.00 173 ALA A N 1
ATOM 1188 C CA . ALA A 1 173 ? -7.702 -0.927 14.306 1.00 87.00 173 ALA A CA 1
ATOM 1189 C C . ALA A 1 173 ? -7.240 0.399 13.685 1.00 87.00 173 ALA A C 1
ATOM 1191 O O . ALA A 1 173 ? -6.484 0.439 12.715 1.00 87.00 173 ALA A O 1
ATOM 1192 N N . ARG A 1 174 ? -7.603 1.523 14.321 1.00 86.25 174 ARG A N 1
ATOM 1193 C CA . ARG A 1 174 ? -7.212 2.871 13.856 1.00 86.25 174 ARG A CA 1
ATOM 1194 C C . ARG A 1 174 ? -5.694 3.068 13.794 1.00 86.25 174 ARG A C 1
ATOM 1196 O O . ARG A 1 174 ? -5.237 3.833 12.950 1.00 86.25 174 ARG A O 1
ATOM 1203 N N . ALA A 1 175 ? -4.936 2.393 14.660 1.00 87.44 175 ALA A N 1
ATOM 1204 C CA . ALA A 1 175 ? -3.473 2.422 14.646 1.00 87.44 175 ALA A CA 1
ATOM 1205 C C . ALA A 1 175 ? -2.896 1.770 13.378 1.00 87.44 175 ALA A C 1
ATOM 1207 O O . ALA A 1 175 ? -1.988 2.330 12.773 1.00 87.44 175 ALA A O 1
ATOM 1208 N N . VAL A 1 176 ? -3.481 0.656 12.919 1.00 90.44 176 VAL A N 1
ATOM 1209 C CA . VAL A 1 176 ? -3.103 -0.006 11.657 1.00 90.44 176 VAL A CA 1
ATOM 1210 C C . VAL A 1 176 ? -3.347 0.938 10.479 1.00 90.44 176 VAL A C 1
ATOM 1212 O O . VAL A 1 176 ? -2.450 1.163 9.673 1.00 90.44 176 VAL A O 1
ATOM 1215 N N . ALA A 1 177 ? -4.525 1.570 10.419 1.00 91.06 177 ALA A N 1
ATOM 1216 C CA . ALA A 1 177 ? -4.835 2.560 9.385 1.00 91.06 177 ALA A CA 1
ATOM 1217 C C . ALA A 1 177 ? -3.868 3.759 9.399 1.00 91.06 177 ALA A C 1
ATOM 1219 O O . ALA A 1 177 ? -3.434 4.212 8.344 1.00 91.06 177 ALA A O 1
ATOM 1220 N N . ALA A 1 178 ? -3.526 4.283 10.581 1.00 90.25 178 ALA A N 1
ATOM 1221 C CA . ALA A 1 178 ? -2.580 5.392 10.709 1.00 90.25 178 ALA A CA 1
ATOM 1222 C C . ALA A 1 178 ? -1.168 4.999 10.254 1.00 90.25 178 ALA A C 1
ATOM 1224 O O . ALA A 1 178 ? -0.536 5.770 9.539 1.00 90.25 178 ALA A O 1
ATOM 1225 N N . ASN A 1 179 ? -0.707 3.800 10.623 1.00 94.50 179 ASN A N 1
ATOM 1226 C CA . ASN A 1 179 ? 0.587 3.264 10.210 1.00 94.50 179 ASN A CA 1
ATOM 1227 C C . ASN A 1 179 ? 0.667 3.132 8.681 1.00 94.50 179 ASN A C 1
ATOM 1229 O O . ASN A 1 179 ? 1.574 3.689 8.074 1.00 94.50 179 ASN A O 1
ATOM 1233 N N . LEU A 1 180 ? -0.339 2.514 8.052 1.00 94.75 180 LEU A N 1
ATOM 1234 C CA . LEU A 1 180 ? -0.408 2.345 6.595 1.00 94.75 180 LEU A CA 1
ATOM 1235 C C . LEU A 1 180 ? -0.382 3.683 5.845 1.00 94.75 180 LEU A C 1
ATOM 1237 O O . LEU A 1 180 ? 0.378 3.843 4.891 1.00 94.75 180 LEU A O 1
ATOM 1241 N N . LEU A 1 181 ? -1.182 4.659 6.289 1.00 93.94 181 LEU A N 1
ATOM 1242 C CA . LEU A 1 181 ? -1.223 5.989 5.673 1.00 93.94 181 LEU A CA 1
ATOM 1243 C C . LEU A 1 181 ? 0.093 6.754 5.867 1.00 93.94 181 LEU A C 1
ATOM 1245 O O . LEU A 1 181 ? 0.551 7.415 4.939 1.00 93.94 181 LEU A O 1
ATOM 1249 N N . ALA A 1 182 ? 0.714 6.650 7.045 1.00 94.19 182 ALA A N 1
ATOM 1250 C CA . ALA A 1 182 ? 1.999 7.282 7.327 1.00 94.19 182 ALA A CA 1
ATOM 1251 C C . ALA A 1 182 ? 3.135 6.659 6.501 1.00 94.19 182 ALA A C 1
ATOM 1253 O O . ALA A 1 182 ? 3.944 7.395 5.944 1.00 94.19 182 ALA A O 1
ATOM 1254 N N . THR A 1 183 ? 3.163 5.330 6.350 1.00 94.06 183 THR A N 1
ATOM 1255 C CA . THR A 1 183 ? 4.109 4.647 5.458 1.00 94.06 183 THR A CA 1
ATOM 1256 C C . THR A 1 183 ? 3.903 5.068 4.009 1.00 94.06 183 THR A C 1
ATOM 1258 O O . THR A 1 183 ? 4.871 5.434 3.354 1.00 94.06 183 THR A O 1
ATOM 1261 N N . ALA A 1 184 ? 2.665 5.106 3.509 1.00 94.62 184 ALA A N 1
ATOM 1262 C CA . ALA A 1 184 ? 2.398 5.565 2.146 1.00 94.62 184 ALA A CA 1
ATOM 1263 C C . ALA A 1 184 ? 2.841 7.017 1.912 1.00 94.62 184 ALA A C 1
ATOM 1265 O O . ALA A 1 184 ? 3.492 7.301 0.909 1.00 94.62 184 ALA A O 1
ATOM 1266 N N . ALA A 1 185 ? 2.535 7.924 2.845 1.00 94.25 185 ALA A N 1
ATOM 1267 C CA . ALA A 1 185 ? 2.957 9.320 2.762 1.00 94.25 185 ALA A CA 1
ATOM 1268 C C . ALA A 1 185 ? 4.485 9.460 2.787 1.00 94.25 185 ALA A C 1
ATOM 1270 O O . ALA A 1 185 ? 5.044 10.225 2.005 1.00 94.25 185 ALA A O 1
ATOM 1271 N N . TRP A 1 186 ? 5.160 8.694 3.647 1.00 93.38 186 TRP A N 1
ATOM 1272 C CA . TRP A 1 186 ? 6.617 8.656 3.715 1.00 93.38 186 TRP A CA 1
ATOM 1273 C C . TRP A 1 186 ? 7.248 8.184 2.402 1.00 93.38 186 TRP A C 1
ATOM 1275 O O . TRP A 1 186 ? 8.143 8.847 1.890 1.00 93.38 186 TRP A O 1
ATOM 1285 N N . LEU A 1 187 ? 6.765 7.079 1.826 1.00 93.06 187 LEU A N 1
ATOM 1286 C CA . LEU A 1 187 ? 7.311 6.534 0.579 1.00 93.06 187 LEU A CA 1
ATOM 1287 C C . LEU A 1 187 ? 7.163 7.515 -0.589 1.00 93.06 187 LEU A C 1
ATOM 1289 O O . LEU A 1 187 ? 8.103 7.699 -1.358 1.00 93.06 187 LEU A O 1
ATOM 1293 N N . TRP A 1 188 ? 6.017 8.192 -0.692 1.00 94.25 188 TRP A N 1
ATOM 1294 C CA . TRP A 1 188 ? 5.819 9.232 -1.703 1.00 94.25 188 TRP A CA 1
ATOM 1295 C C . TRP A 1 188 ? 6.687 10.465 -1.459 1.00 94.25 188 TRP A C 1
ATOM 1297 O O . TRP A 1 188 ? 7.243 11.005 -2.411 1.00 94.25 188 TRP A O 1
ATOM 1307 N N . LEU A 1 189 ? 6.848 10.892 -0.203 1.00 92.31 189 LEU A N 1
ATOM 1308 C CA . LEU A 1 189 ? 7.758 11.983 0.143 1.00 92.31 189 LEU A CA 1
ATOM 1309 C C . LEU A 1 189 ? 9.188 11.650 -0.293 1.00 92.31 189 LEU A C 1
ATOM 1311 O O . LEU A 1 189 ? 9.840 12.468 -0.937 1.00 92.31 189 LEU A O 1
ATOM 1315 N N . ILE A 1 190 ? 9.646 10.435 0.005 1.00 88.62 190 ILE A N 1
ATOM 1316 C CA . ILE A 1 190 ? 10.965 9.954 -0.395 1.00 88.62 190 ILE A CA 1
ATOM 1317 C C . ILE A 1 190 ? 11.112 9.939 -1.917 1.00 88.62 190 ILE A C 1
ATOM 1319 O O . ILE A 1 190 ? 12.093 10.476 -2.425 1.00 88.62 190 ILE A O 1
ATOM 1323 N N . ALA A 1 191 ? 10.129 9.403 -2.642 1.00 88.81 191 ALA A N 1
ATOM 1324 C CA . ALA A 1 191 ? 10.157 9.372 -4.100 1.00 88.81 191 ALA A CA 1
ATOM 1325 C C . ALA A 1 191 ? 10.255 10.782 -4.703 1.00 88.81 191 ALA A C 1
ATOM 1327 O O . ALA A 1 191 ? 11.095 11.030 -5.563 1.00 88.81 191 ALA A O 1
ATOM 1328 N N . VAL A 1 192 ? 9.459 11.733 -4.207 1.00 90.12 192 VAL A N 1
ATOM 1329 C CA . VAL A 1 192 ? 9.497 13.127 -4.673 1.00 90.12 192 VAL A CA 1
ATOM 1330 C C . VAL A 1 192 ? 10.848 13.776 -4.382 1.00 90.12 192 VAL A C 1
ATOM 1332 O O . VAL A 1 192 ? 11.390 14.452 -5.259 1.00 90.12 192 VAL A O 1
ATOM 1335 N N . ILE A 1 193 ? 11.419 13.578 -3.188 1.00 87.69 193 ILE A N 1
ATOM 1336 C CA . ILE A 1 193 ? 12.729 14.157 -2.863 1.00 87.69 193 ILE A CA 1
ATOM 1337 C C . ILE A 1 193 ? 13.826 13.519 -3.721 1.00 87.69 193 ILE A C 1
ATOM 1339 O O . ILE A 1 193 ? 14.673 14.245 -4.235 1.00 87.69 193 ILE A O 1
ATOM 1343 N N . ALA A 1 194 ? 13.796 12.200 -3.926 1.00 83.94 194 ALA A N 1
ATOM 1344 C CA . ALA A 1 194 ? 14.758 11.497 -4.770 1.00 83.94 194 ALA A CA 1
ATOM 1345 C C . ALA A 1 194 ? 14.712 12.002 -6.222 1.00 83.94 194 ALA A C 1
ATOM 1347 O O . ALA A 1 194 ? 15.750 12.355 -6.781 1.00 83.94 194 ALA A O 1
ATOM 1348 N N . VAL A 1 195 ? 13.512 12.139 -6.798 1.00 85.25 195 VAL A N 1
ATOM 1349 C CA . VAL A 1 195 ? 13.320 12.681 -8.154 1.00 85.25 195 VAL A CA 1
ATOM 1350 C C . VAL A 1 195 ? 13.795 14.132 -8.236 1.00 85.25 195 VAL A C 1
ATOM 1352 O O . VAL A 1 195 ? 14.560 14.483 -9.132 1.00 85.25 195 VAL A O 1
ATOM 1355 N N . THR A 1 196 ? 13.408 14.973 -7.274 1.00 86.00 196 THR A N 1
ATOM 1356 C CA . THR A 1 196 ? 13.826 16.385 -7.232 1.00 86.00 196 THR A CA 1
ATOM 1357 C C . THR A 1 196 ? 15.347 16.504 -7.111 1.00 86.00 196 THR A C 1
ATOM 1359 O O . THR A 1 196 ? 15.968 17.278 -7.834 1.00 86.00 196 THR A O 1
ATOM 1362 N N . GLY A 1 197 ? 15.970 15.701 -6.246 1.00 82.06 197 GLY A N 1
ATOM 1363 C CA . GLY A 1 197 ? 17.420 15.656 -6.083 1.00 82.06 197 GLY A CA 1
ATOM 1364 C C . GLY A 1 197 ? 18.145 15.183 -7.344 1.00 82.06 197 GLY A C 1
ATOM 1365 O O . GLY A 1 197 ? 19.172 15.762 -7.698 1.00 82.06 197 GLY A O 1
ATOM 1366 N N . GLY A 1 198 ? 17.602 14.188 -8.052 1.00 79.69 198 GLY A N 1
ATOM 1367 C CA . GLY A 1 198 ? 18.127 13.717 -9.336 1.00 79.69 198 GLY A CA 1
ATOM 1368 C C . GLY A 1 198 ? 18.106 14.811 -10.406 1.00 79.69 198 GLY A C 1
ATOM 1369 O O . GLY A 1 198 ? 19.143 15.098 -11.006 1.00 79.69 198 GLY A O 1
ATOM 1370 N N . VAL A 1 199 ? 16.964 15.495 -10.556 1.00 83.62 199 VAL A N 1
ATOM 1371 C CA . VAL A 1 199 ? 16.790 16.614 -11.501 1.00 83.62 199 VAL A CA 1
ATOM 1372 C C . VAL A 1 199 ? 17.757 17.762 -11.200 1.00 83.62 199 VAL A C 1
ATOM 1374 O O . VAL A 1 199 ? 18.395 18.276 -12.114 1.00 83.62 199 VAL A O 1
ATOM 1377 N N . LEU A 1 200 ? 17.911 18.142 -9.928 1.00 85.06 200 LEU A N 1
ATOM 1378 C CA . LEU A 1 200 ? 18.821 19.221 -9.522 1.00 85.06 200 LEU A CA 1
ATOM 1379 C C . LEU A 1 200 ? 20.301 18.863 -9.708 1.00 85.06 200 LEU A C 1
ATOM 1381 O O . LEU A 1 200 ? 21.120 19.749 -9.930 1.00 85.06 200 LEU A O 1
ATOM 1385 N N . SER A 1 201 ? 20.645 17.577 -9.617 1.00 80.75 201 SER A N 1
ATOM 1386 C CA . SER A 1 201 ? 22.026 17.096 -9.754 1.00 80.75 201 SER A CA 1
ATOM 1387 C C . SER A 1 201 ? 22.440 16.841 -11.207 1.00 80.75 201 SER A C 1
ATOM 1389 O O . SER A 1 201 ? 23.591 16.485 -11.441 1.00 80.75 201 SER A O 1
ATOM 1391 N N . GLY A 1 202 ? 21.514 16.947 -12.170 1.00 74.00 202 GLY A N 1
ATOM 1392 C CA . GLY A 1 202 ? 21.765 16.602 -13.574 1.00 74.00 202 GLY A CA 1
ATOM 1393 C C . GLY A 1 202 ? 22.137 15.131 -13.798 1.00 74.00 202 GLY A C 1
ATOM 1394 O O . GLY A 1 202 ? 22.750 14.812 -14.813 1.00 74.00 202 GLY A O 1
ATOM 1395 N N . ARG A 1 203 ? 21.813 14.239 -12.850 1.00 66.75 203 ARG A N 1
ATOM 1396 C CA . ARG A 1 203 ? 22.038 12.796 -12.995 1.00 66.75 203 ARG A CA 1
ATOM 1397 C C . ARG A 1 203 ? 20.959 12.207 -13.900 1.00 66.75 203 ARG A C 1
ATOM 1399 O O . ARG A 1 203 ? 19.790 12.577 -13.772 1.00 66.75 203 ARG A O 1
ATOM 1406 N N . ASP A 1 204 ? 21.346 11.273 -14.768 1.00 61.34 204 ASP A N 1
ATOM 1407 C CA . ASP A 1 204 ? 20.375 10.447 -15.487 1.00 61.34 204 ASP A CA 1
ATOM 1408 C C . ASP A 1 204 ? 19.462 9.751 -14.471 1.00 61.34 204 ASP A C 1
ATOM 1410 O O . ASP A 1 204 ? 19.909 9.311 -13.406 1.00 61.34 204 ASP A O 1
ATOM 1414 N N . ARG A 1 205 ? 18.157 9.732 -14.764 1.00 57.59 205 ARG A N 1
ATOM 1415 C CA . ARG A 1 205 ? 17.115 9.265 -13.842 1.00 57.59 205 ARG A CA 1
ATOM 1416 C C . ARG A 1 205 ? 17.249 7.761 -13.612 1.00 57.59 205 ARG A C 1
ATOM 1418 O O . ARG A 1 205 ? 16.628 6.962 -14.305 1.00 57.59 205 ARG A O 1
ATOM 1425 N N . ALA A 1 206 ? 18.035 7.369 -12.616 1.00 58.31 206 ALA A N 1
ATOM 1426 C CA . ALA A 1 206 ? 17.915 6.046 -12.029 1.00 58.31 206 ALA A CA 1
ATOM 1427 C C . ALA A 1 206 ? 16.502 5.931 -11.432 1.00 58.31 206 ALA A C 1
ATOM 1429 O O . ALA A 1 206 ? 16.073 6.785 -10.648 1.00 58.31 206 ALA A O 1
ATOM 1430 N N . ARG A 1 207 ? 15.737 4.928 -11.878 1.00 72.31 207 ARG A N 1
ATOM 1431 C CA . ARG A 1 207 ? 14.374 4.672 -11.392 1.00 72.31 207 ARG A CA 1
ATOM 1432 C C . ARG A 1 207 ? 14.408 4.502 -9.875 1.00 72.31 207 ARG A C 1
ATOM 1434 O O . ARG A 1 207 ? 15.197 3.718 -9.360 1.00 72.31 207 ARG A O 1
ATOM 1441 N N . VAL A 1 208 ? 13.556 5.241 -9.161 1.00 79.25 208 VAL A N 1
ATOM 1442 C CA . VAL A 1 208 ? 13.618 5.299 -7.695 1.00 79.25 208 VAL A CA 1
ATOM 1443 C C . VAL A 1 208 ? 13.053 4.006 -7.089 1.00 79.25 208 VAL A C 1
ATOM 1445 O O . VAL A 1 208 ? 11.847 3.758 -7.213 1.00 79.25 208 VAL A O 1
ATOM 1448 N N . PRO A 1 209 ? 13.870 3.194 -6.394 1.00 80.50 209 PRO A N 1
ATOM 1449 C CA . PRO A 1 209 ? 13.393 2.000 -5.705 1.00 80.50 209 PRO A CA 1
ATOM 1450 C C . PRO A 1 209 ? 12.401 2.373 -4.595 1.00 80.50 209 PRO A C 1
ATOM 1452 O O . PRO A 1 209 ? 12.530 3.398 -3.921 1.00 80.50 209 PRO A O 1
ATOM 1455 N N . LEU A 1 210 ? 11.385 1.536 -4.385 1.00 80.31 210 LEU A N 1
ATOM 1456 C CA . LEU A 1 210 ? 10.309 1.811 -3.435 1.00 80.31 210 LEU A CA 1
ATOM 1457 C C . LEU A 1 210 ? 10.832 1.863 -1.984 1.00 80.31 210 LEU A C 1
ATOM 1459 O O . LEU A 1 210 ? 11.038 0.844 -1.335 1.00 80.31 210 LEU A O 1
ATOM 1463 N N . GLY A 1 211 ? 10.975 3.070 -1.434 1.00 75.25 211 GLY A N 1
ATOM 1464 C CA . GLY A 1 211 ? 11.337 3.286 -0.026 1.00 75.25 211 GLY A CA 1
ATOM 1465 C C . GLY A 1 211 ? 12.828 3.276 0.289 1.00 75.25 211 GLY A C 1
ATOM 1466 O O . GLY A 1 211 ? 13.181 3.385 1.462 1.00 75.25 211 GLY A O 1
ATOM 1467 N N . PHE A 1 212 ? 13.676 3.207 -0.732 1.00 79.06 212 PHE A N 1
ATOM 1468 C CA . PHE A 1 212 ? 15.128 3.259 -0.607 1.00 79.06 212 PHE A CA 1
ATOM 1469 C C . PHE A 1 212 ? 15.677 4.542 -1.227 1.00 79.06 212 PHE A C 1
ATOM 1471 O O . PHE A 1 212 ? 15.034 5.184 -2.060 1.00 79.06 212 PHE A O 1
ATOM 1478 N N . TRP A 1 213 ? 16.843 4.959 -0.752 1.00 68.00 213 TRP A N 1
ATOM 1479 C CA . TRP A 1 213 ? 17.438 6.254 -1.037 1.00 68.00 213 TRP A CA 1
ATOM 1480 C C . TRP A 1 213 ? 18.674 6.033 -1.909 1.00 68.00 213 TRP A C 1
ATOM 1482 O O . TRP A 1 213 ? 19.761 5.757 -1.408 1.00 68.00 213 TRP A O 1
ATOM 1492 N N . ASP A 1 214 ? 18.517 6.164 -3.229 1.00 68.44 214 ASP A N 1
ATOM 1493 C CA . ASP A 1 214 ? 19.576 5.916 -4.221 1.00 68.44 214 ASP A CA 1
ATOM 1494 C C . ASP A 1 214 ? 20.606 7.069 -4.294 1.00 68.44 214 ASP A C 1
ATOM 1496 O O . ASP A 1 214 ? 20.779 7.753 -5.307 1.00 68.44 214 ASP A O 1
ATOM 1500 N N . VAL A 1 215 ? 21.226 7.391 -3.154 1.00 59.00 215 VAL A N 1
ATOM 1501 C CA . VAL A 1 215 ? 22.102 8.567 -3.011 1.00 59.00 215 VAL A CA 1
ATOM 1502 C C . VAL A 1 215 ? 23.581 8.252 -3.163 1.00 59.00 215 VAL A C 1
ATOM 1504 O O . VAL A 1 215 ? 24.318 9.125 -3.615 1.00 59.00 215 VAL A O 1
ATOM 1507 N N . THR A 1 216 ? 24.032 7.032 -2.862 1.00 60.72 216 THR A N 1
ATOM 1508 C CA . THR A 1 216 ? 25.404 6.596 -3.175 1.00 60.72 216 THR A CA 1
ATOM 1509 C C . THR A 1 216 ? 25.533 5.071 -3.086 1.00 60.72 216 THR A C 1
ATOM 1511 O O . THR A 1 216 ? 25.128 4.472 -2.090 1.00 60.72 216 THR A O 1
ATOM 1514 N N . ALA A 1 217 ? 26.131 4.452 -4.112 1.00 61.09 217 ALA A N 1
ATOM 1515 C CA . ALA A 1 217 ? 26.531 3.040 -4.092 1.00 61.09 217 ALA A CA 1
ATOM 1516 C C . ALA A 1 217 ? 27.863 2.808 -3.340 1.00 61.09 217 ALA A C 1
ATOM 1518 O O . ALA A 1 217 ? 28.160 1.689 -2.922 1.00 61.09 217 ALA A O 1
ATOM 1519 N N . ASP A 1 218 ? 28.627 3.879 -3.102 1.00 64.75 218 ASP A N 1
ATOM 1520 C CA . ASP A 1 218 ? 29.964 3.868 -2.488 1.00 64.75 218 ASP A CA 1
ATOM 1521 C C . ASP A 1 218 ? 29.928 4.033 -0.953 1.00 64.75 218 ASP A C 1
ATOM 1523 O O . ASP A 1 218 ? 30.900 4.451 -0.321 1.00 64.75 218 ASP A O 1
ATOM 1527 N N . GLY A 1 219 ? 28.781 3.753 -0.329 1.00 69.62 219 GLY A N 1
ATOM 1528 C CA . GLY A 1 219 ? 28.595 3.858 1.117 1.00 69.62 219 GLY A CA 1
ATOM 1529 C C . GLY A 1 219 ? 29.230 2.705 1.910 1.00 69.62 219 GLY A C 1
ATOM 1530 O O . GLY A 1 219 ? 29.649 1.695 1.345 1.00 69.62 219 GLY A O 1
ATOM 1531 N N . PRO A 1 220 ? 29.287 2.809 3.251 1.00 79.81 220 PRO A N 1
ATOM 1532 C CA . PRO A 1 220 ? 29.803 1.733 4.087 1.00 79.81 220 PRO A CA 1
ATOM 1533 C C . PRO A 1 220 ? 28.901 0.494 4.002 1.00 79.81 220 PRO A C 1
ATOM 1535 O O . PRO A 1 220 ? 27.695 0.552 4.260 1.00 79.81 220 PRO A O 1
ATOM 1538 N N . TRP A 1 221 ? 29.512 -0.643 3.684 1.00 83.81 221 TRP A N 1
ATOM 1539 C CA . TRP A 1 221 ? 28.861 -1.948 3.657 1.00 83.81 221 TRP A CA 1
ATOM 1540 C C . TRP A 1 221 ? 29.085 -2.688 4.974 1.00 83.81 221 TRP A C 1
ATOM 1542 O O . TRP A 1 221 ? 30.186 -2.690 5.526 1.00 83.81 221 TRP A O 1
ATOM 1552 N N . PHE A 1 222 ? 28.055 -3.376 5.461 1.00 80.12 222 PHE A N 1
ATOM 1553 C CA . PHE A 1 222 ? 28.189 -4.365 6.523 1.00 80.12 222 PHE A CA 1
ATOM 1554 C C . PHE A 1 222 ? 27.631 -5.701 6.048 1.00 80.12 222 PHE A C 1
ATOM 1556 O O . PHE A 1 222 ? 26.427 -5.851 5.838 1.00 80.12 222 PHE A O 1
ATOM 1563 N N . ARG A 1 223 ? 28.519 -6.689 5.887 1.00 83.69 223 ARG A N 1
ATOM 1564 C CA . ARG A 1 223 ? 28.218 -7.969 5.226 1.00 83.69 223 ARG A CA 1
ATOM 1565 C C . ARG A 1 223 ? 27.653 -7.729 3.820 1.00 83.69 223 ARG A C 1
ATOM 1567 O O . ARG A 1 223 ? 28.399 -7.325 2.943 1.00 83.69 223 ARG A O 1
ATOM 1574 N N . SER A 1 224 ? 26.358 -7.954 3.624 1.00 78.44 224 SER A N 1
ATOM 1575 C CA . SER A 1 224 ? 25.635 -7.785 2.361 1.00 78.44 224 SER A CA 1
ATOM 1576 C C . SER A 1 224 ? 24.645 -6.616 2.391 1.00 78.44 224 SER A C 1
ATOM 1578 O O . SER A 1 224 ? 23.784 -6.536 1.522 1.00 78.44 224 SER A O 1
ATOM 1580 N N . VAL A 1 225 ? 24.726 -5.740 3.401 1.00 77.38 225 VAL A N 1
ATOM 1581 C CA . VAL A 1 225 ? 23.811 -4.608 3.585 1.00 77.38 225 VAL A CA 1
ATOM 1582 C C . VAL A 1 225 ? 24.559 -3.288 3.429 1.00 77.38 225 VAL A C 1
ATOM 1584 O O . VAL A 1 225 ? 25.516 -3.014 4.158 1.00 77.38 225 VAL A O 1
ATOM 1587 N N . LEU A 1 226 ? 24.085 -2.451 2.510 1.00 79.19 226 LEU A N 1
ATOM 1588 C CA . LEU A 1 226 ? 24.541 -1.077 2.337 1.00 79.19 226 LEU A CA 1
ATOM 1589 C C . LEU A 1 226 ? 23.900 -0.198 3.420 1.00 79.19 226 LEU A C 1
ATOM 1591 O O . LEU A 1 226 ? 22.719 0.145 3.348 1.00 79.19 226 LEU A O 1
ATOM 1595 N N . LEU A 1 227 ? 24.673 0.161 4.448 1.00 79.19 227 LEU A N 1
ATOM 1596 C CA . LEU A 1 227 ? 24.160 0.864 5.634 1.00 79.19 227 LEU A CA 1
ATOM 1597 C C . LEU A 1 227 ? 23.547 2.227 5.293 1.00 79.19 227 LEU A C 1
ATOM 1599 O O . LEU A 1 227 ? 22.561 2.626 5.913 1.00 79.19 227 LEU A O 1
ATOM 1603 N N . ALA A 1 228 ? 24.120 2.923 4.309 1.00 80.25 228 ALA A N 1
ATOM 1604 C CA . ALA A 1 228 ? 23.645 4.229 3.863 1.00 80.25 228 ALA A CA 1
ATOM 1605 C C . ALA A 1 228 ? 22.221 4.169 3.282 1.00 80.25 228 ALA A C 1
ATOM 1607 O O . ALA A 1 228 ? 21.421 5.063 3.549 1.00 80.25 228 ALA A O 1
ATOM 1608 N N . ASP A 1 229 ? 21.896 3.098 2.553 1.00 79.06 229 ASP A N 1
ATOM 1609 C CA . ASP A 1 229 ? 20.579 2.893 1.939 1.00 79.06 229 ASP A CA 1
ATOM 1610 C C . ASP A 1 229 ? 19.576 2.274 2.935 1.00 79.06 229 ASP A C 1
ATOM 1612 O O . ASP A 1 229 ? 18.394 2.606 2.955 1.00 79.06 229 ASP A O 1
ATOM 1616 N N . ALA A 1 230 ? 20.054 1.417 3.845 1.00 84.38 230 ALA A N 1
ATOM 1617 C CA . ALA A 1 230 ? 19.214 0.719 4.821 1.00 84.38 230 ALA A CA 1
ATOM 1618 C C . ALA A 1 230 ? 18.765 1.586 6.012 1.00 84.38 230 ALA A C 1
ATOM 1620 O O . ALA A 1 230 ? 17.688 1.375 6.576 1.00 84.38 230 ALA A O 1
ATOM 1621 N N . GLY A 1 231 ? 19.597 2.541 6.437 1.00 85.50 231 GLY A N 1
ATOM 1622 C CA . GLY A 1 231 ? 19.366 3.345 7.640 1.00 85.50 231 GLY A CA 1
ATOM 1623 C C . GLY A 1 231 ? 18.063 4.158 7.614 1.00 85.50 231 GLY A C 1
ATOM 1624 O O . GLY A 1 231 ? 17.253 4.016 8.538 1.00 85.50 231 GLY A O 1
ATOM 1625 N N . PRO A 1 232 ? 17.819 4.987 6.579 1.00 86.88 232 PRO A N 1
ATOM 1626 C CA . PRO A 1 232 ? 16.614 5.810 6.487 1.00 86.88 232 PRO A CA 1
ATOM 1627 C C . PRO A 1 232 ? 15.289 5.026 6.551 1.00 86.88 232 PRO A C 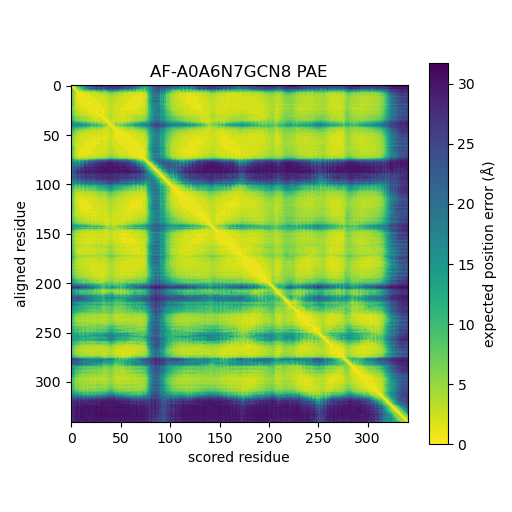1
ATOM 1629 O O . PRO A 1 232 ? 14.443 5.400 7.371 1.00 86.88 232 PRO A O 1
ATOM 1632 N N . PRO A 1 233 ? 15.069 3.936 5.780 1.00 89.50 233 PRO A N 1
ATOM 1633 C CA . PRO A 1 233 ? 13.818 3.188 5.864 1.00 89.50 233 PRO A CA 1
ATOM 1634 C C . PRO A 1 233 ? 13.642 2.476 7.210 1.00 89.50 233 PRO A C 1
ATOM 1636 O O . PRO A 1 233 ? 12.523 2.441 7.725 1.00 89.50 233 PR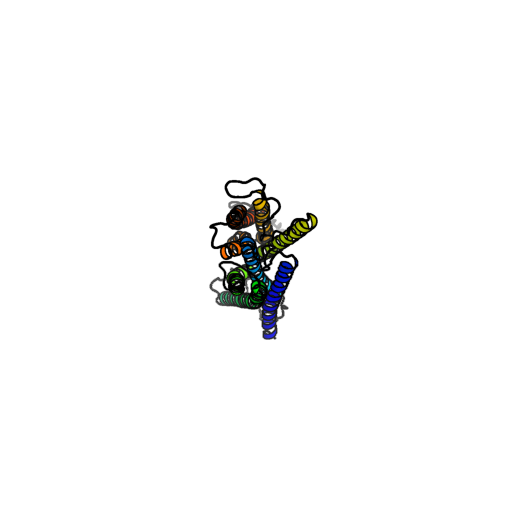O A O 1
ATOM 1639 N N . LEU A 1 234 ? 14.718 1.975 7.834 1.00 90.88 234 LEU A N 1
ATOM 1640 C CA . LEU A 1 234 ? 14.653 1.379 9.177 1.00 90.88 234 LEU A CA 1
ATOM 1641 C C . LEU A 1 234 ? 14.226 2.407 10.233 1.00 90.88 234 LEU A C 1
ATOM 1643 O O . LEU A 1 234 ? 13.332 2.137 11.042 1.00 90.88 234 LEU A O 1
ATOM 1647 N N . ALA A 1 235 ? 14.829 3.598 10.208 1.00 90.50 235 ALA A N 1
ATOM 1648 C CA . ALA A 1 235 ? 14.476 4.686 11.114 1.00 90.50 235 ALA A CA 1
ATOM 1649 C C . ALA A 1 235 ? 13.027 5.148 10.899 1.00 90.50 235 ALA A C 1
ATOM 1651 O O . ALA A 1 235 ? 12.283 5.331 11.864 1.00 90.50 235 ALA A O 1
ATOM 1652 N N . ALA A 1 236 ? 12.598 5.277 9.642 1.00 91.19 236 ALA A N 1
ATOM 1653 C CA . ALA A 1 236 ? 11.227 5.636 9.308 1.00 91.19 236 ALA A CA 1
ATOM 1654 C C . ALA A 1 236 ? 10.224 4.581 9.787 1.00 91.19 236 ALA A C 1
ATOM 1656 O O . ALA A 1 236 ? 9.226 4.937 10.410 1.00 91.19 236 ALA A O 1
ATOM 1657 N N . ALA A 1 237 ? 10.495 3.291 9.570 1.00 92.56 237 ALA A N 1
ATOM 1658 C CA . ALA A 1 237 ? 9.636 2.205 10.036 1.00 92.56 237 ALA A CA 1
ATOM 1659 C C . ALA A 1 237 ? 9.481 2.221 11.566 1.00 92.56 237 ALA A C 1
ATOM 1661 O O . ALA A 1 237 ? 8.359 2.140 12.071 1.00 92.56 237 ALA A O 1
ATOM 1662 N N . LEU A 1 238 ? 10.582 2.417 12.302 1.00 93.19 238 LEU A N 1
ATOM 1663 C CA . LEU A 1 238 ? 10.568 2.581 13.758 1.00 93.19 238 LEU A CA 1
ATOM 1664 C C . LEU A 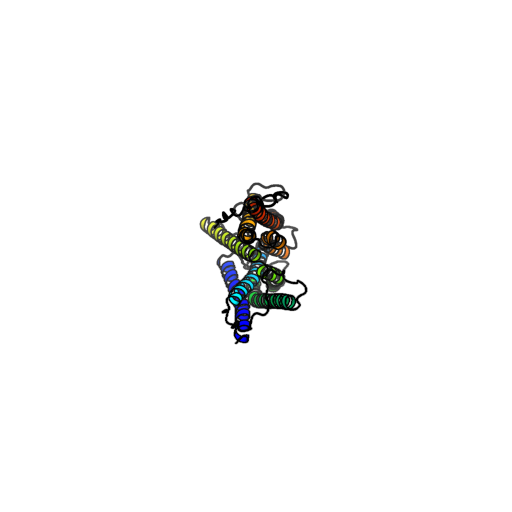1 238 ? 9.710 3.785 14.187 1.00 93.19 238 LEU A C 1
ATOM 1666 O O . LEU A 1 238 ? 8.835 3.653 15.046 1.00 93.19 238 LEU A O 1
ATOM 1670 N N . LEU A 1 239 ? 9.939 4.957 13.587 1.00 93.56 239 LEU A N 1
ATOM 1671 C CA . LEU A 1 239 ? 9.231 6.194 13.929 1.00 93.56 239 LEU A CA 1
ATOM 1672 C C . LEU A 1 239 ? 7.741 6.117 13.591 1.00 93.56 239 LEU A C 1
ATOM 1674 O O . LEU A 1 239 ? 6.907 6.496 14.410 1.00 93.56 239 LEU A O 1
ATOM 1678 N N . ILE A 1 240 ? 7.388 5.591 12.421 1.00 92.94 240 ILE A N 1
ATOM 1679 C CA . ILE A 1 240 ? 5.997 5.399 12.006 1.00 92.94 240 ILE A CA 1
ATOM 1680 C C . ILE A 1 240 ? 5.306 4.392 12.932 1.00 92.94 240 ILE A C 1
ATOM 1682 O O . ILE A 1 240 ? 4.183 4.645 13.371 1.00 92.94 240 ILE A O 1
ATOM 1686 N N . GLY A 1 241 ? 5.978 3.294 13.297 1.00 90.00 241 GLY A N 1
ATOM 1687 C CA . GLY A 1 241 ? 5.475 2.326 14.273 1.00 90.00 241 GLY A CA 1
ATOM 1688 C C . GLY A 1 241 ? 5.172 2.963 15.631 1.00 90.00 241 GLY A C 1
ATOM 1689 O O . GLY A 1 241 ? 4.087 2.770 16.184 1.00 90.00 241 GLY A O 1
ATOM 1690 N N . LEU A 1 242 ? 6.093 3.790 16.129 1.00 89.94 242 LEU A N 1
ATOM 1691 C CA . LEU A 1 242 ? 5.942 4.545 17.374 1.00 89.94 242 LEU A CA 1
ATOM 1692 C C . LEU A 1 242 ? 4.778 5.545 17.303 1.00 89.94 242 LEU A C 1
ATOM 1694 O O . LEU A 1 242 ? 3.883 5.527 18.151 1.00 89.94 242 LEU A O 1
ATOM 1698 N N . LEU A 1 243 ? 4.768 6.408 16.285 1.00 90.31 243 LEU A N 1
ATOM 1699 C CA . LEU A 1 243 ? 3.789 7.487 16.127 1.00 90.31 243 LEU A CA 1
ATOM 1700 C C . LEU A 1 243 ? 2.377 6.967 15.844 1.00 90.31 243 LEU A C 1
ATOM 1702 O O . LEU A 1 243 ? 1.411 7.537 16.351 1.00 90.31 243 LEU A O 1
ATOM 1706 N N . ALA A 1 244 ? 2.238 5.875 15.092 1.00 88.88 244 ALA A N 1
ATOM 1707 C CA . ALA A 1 244 ? 0.939 5.270 14.813 1.00 88.88 244 ALA A CA 1
ATOM 1708 C C . ALA A 1 244 ? 0.332 4.579 16.046 1.00 88.88 244 ALA A C 1
ATOM 1710 O O . ALA A 1 244 ? -0.884 4.644 16.251 1.00 88.88 244 ALA A O 1
ATOM 1711 N N . ALA A 1 245 ? 1.164 3.954 16.887 1.00 87.12 245 ALA A N 1
ATOM 1712 C CA . ALA A 1 245 ? 0.717 3.261 18.094 1.00 87.12 245 ALA A CA 1
ATOM 1713 C C . ALA A 1 245 ? 0.464 4.214 19.278 1.00 87.12 245 ALA A C 1
ATOM 1715 O O . ALA A 1 245 ? -0.419 3.960 20.096 1.00 87.12 245 ALA A O 1
ATOM 1716 N N . LEU A 1 246 ? 1.177 5.342 19.369 1.00 84.56 246 LEU A N 1
ATOM 1717 C CA . LEU A 1 246 ? 1.087 6.299 20.484 1.00 84.56 246 LEU A CA 1
ATOM 1718 C C . LEU A 1 246 ? -0.350 6.752 20.830 1.00 84.56 246 LEU A C 1
ATOM 1720 O O . LEU A 1 246 ? -0.723 6.680 22.005 1.00 84.56 246 LEU A O 1
ATOM 1724 N N . PRO A 1 247 ? -1.199 7.192 19.878 1.00 83.88 247 PRO A N 1
ATOM 1725 C CA . PRO A 1 247 ? -2.569 7.603 20.185 1.00 83.88 247 PRO A CA 1
ATOM 1726 C C . PRO A 1 247 ? -3.439 6.461 20.722 1.00 83.88 247 PRO A C 1
ATOM 1728 O O . PRO A 1 247 ? -4.251 6.685 21.617 1.00 83.88 247 PRO A O 1
ATOM 1731 N N . ALA A 1 248 ? -3.266 5.247 20.195 1.00 82.62 248 ALA A N 1
ATOM 1732 C CA . ALA A 1 248 ? -4.004 4.063 20.632 1.00 82.62 248 ALA A CA 1
ATOM 1733 C C . ALA A 1 248 ? -3.529 3.586 22.018 1.00 82.62 248 ALA A C 1
ATOM 1735 O O . ALA A 1 248 ? -4.345 3.298 22.894 1.00 82.62 248 ALA A O 1
ATOM 1736 N N . ALA A 1 249 ? -2.220 3.650 22.282 1.00 81.38 249 ALA A N 1
ATOM 1737 C CA . ALA A 1 249 ? -1.644 3.392 23.601 1.00 81.38 249 ALA A CA 1
ATOM 1738 C C . ALA A 1 249 ? -2.170 4.390 24.647 1.00 81.38 249 ALA A C 1
ATOM 1740 O O . ALA A 1 249 ? -2.482 4.026 25.781 1.00 81.38 249 ALA A O 1
ATOM 1741 N N . ARG A 1 250 ? -2.335 5.666 24.271 1.00 81.31 250 ARG A N 1
ATOM 1742 C CA . ARG A 1 250 ? -2.929 6.693 25.144 1.00 81.31 250 ARG A CA 1
ATOM 1743 C C . ARG A 1 250 ? -4.398 6.420 25.469 1.00 81.31 250 ARG A C 1
ATOM 1745 O O . ARG A 1 250 ? -4.798 6.700 26.592 1.00 81.31 250 ARG A O 1
ATOM 1752 N N . ARG A 1 251 ? -5.171 5.816 24.563 1.00 81.50 251 ARG A N 1
ATOM 1753 C CA . ARG A 1 251 ? -6.590 5.469 24.787 1.00 81.50 251 ARG A CA 1
ATOM 1754 C C . ARG A 1 251 ? -6.811 4.192 25.602 1.00 81.50 251 ARG A C 1
ATOM 1756 O O . ARG A 1 251 ? -7.917 3.988 26.079 1.00 81.50 251 ARG A O 1
ATOM 1763 N N . GLY A 1 252 ? -5.768 3.385 25.813 1.00 76.06 252 GLY A N 1
ATOM 1764 C CA . GLY A 1 252 ? -5.890 2.106 26.519 1.00 76.06 252 GLY A CA 1
ATOM 1765 C C . GLY A 1 252 ? -6.447 0.981 25.641 1.00 76.06 252 GLY A C 1
ATOM 1766 O O . GLY A 1 252 ? -7.085 0.068 26.156 1.00 76.06 252 GLY A O 1
ATOM 1767 N N . ASP A 1 253 ? -6.223 1.049 24.323 1.00 79.62 253 ASP A N 1
ATOM 1768 C CA . ASP A 1 253 ? -6.653 0.012 23.380 1.00 79.62 253 ASP A CA 1
ATOM 1769 C C . ASP A 1 253 ? -5.979 -1.346 23.681 1.00 79.62 253 ASP A C 1
ATOM 1771 O O . ASP A 1 253 ? -4.920 -1.422 24.310 1.00 79.62 253 ASP A O 1
ATOM 1775 N N . ARG A 1 254 ? -6.584 -2.447 23.206 1.00 76.31 254 ARG A N 1
ATOM 1776 C CA . ARG A 1 254 ? -6.100 -3.812 23.486 1.00 76.31 254 ARG A CA 1
ATOM 1777 C C . ARG A 1 254 ? -4.637 -4.014 23.042 1.00 76.31 254 ARG A C 1
ATOM 1779 O O . ARG A 1 254 ? -4.305 -3.705 21.894 1.00 76.31 254 ARG A O 1
ATOM 1786 N N . PRO A 1 255 ? -3.790 -4.647 23.879 1.00 71.56 255 PRO A N 1
ATOM 1787 C CA . PRO A 1 255 ? -2.342 -4.716 23.664 1.00 71.56 255 PRO A CA 1
ATOM 1788 C C . PRO A 1 255 ? -1.946 -5.486 22.397 1.00 71.56 255 PRO A C 1
ATOM 1790 O O . PRO A 1 255 ? -1.023 -5.080 21.700 1.00 71.56 255 PRO A O 1
ATOM 1793 N N . VAL A 1 256 ? -2.673 -6.552 22.044 1.00 70.62 256 VAL A N 1
ATOM 1794 C CA . VAL A 1 256 ? -2.352 -7.392 20.873 1.00 70.62 256 VAL A CA 1
ATOM 1795 C C . VAL A 1 256 ? -2.481 -6.612 19.557 1.00 70.62 256 VAL A C 1
ATOM 1797 O O . VAL A 1 256 ? -1.587 -6.659 18.716 1.00 70.62 256 VAL A O 1
ATOM 1800 N N . GLY A 1 257 ? -3.563 -5.843 19.389 1.00 70.69 257 GLY A N 1
ATOM 1801 C CA . GLY A 1 257 ? -3.768 -5.019 18.190 1.00 70.69 257 GLY A CA 1
ATOM 1802 C C . GLY A 1 257 ? -2.849 -3.797 18.143 1.00 70.69 257 GLY A C 1
ATOM 1803 O O . GLY A 1 257 ? -2.500 -3.323 17.065 1.00 70.69 257 GLY A O 1
ATOM 1804 N N . LEU A 1 258 ? -2.427 -3.314 19.313 1.00 75.19 258 LEU A N 1
ATOM 1805 C CA . LEU A 1 258 ? -1.515 -2.188 19.452 1.00 75.19 258 LEU A CA 1
ATOM 1806 C C . LEU A 1 258 ? -0.091 -2.556 19.012 1.00 75.19 258 LEU A C 1
ATOM 1808 O O . LEU A 1 258 ? 0.487 -1.851 18.188 1.00 75.19 258 LEU A O 1
ATOM 1812 N N . VAL A 1 259 ? 0.434 -3.687 19.490 1.00 79.88 259 VAL A N 1
ATOM 1813 C CA . VAL A 1 259 ? 1.774 -4.179 19.123 1.00 79.88 259 VAL A CA 1
ATOM 1814 C C . VAL A 1 259 ? 1.827 -4.594 17.651 1.00 79.88 259 VAL A C 1
ATOM 1816 O O . VAL A 1 259 ? 2.767 -4.258 16.942 1.00 79.88 259 VAL A O 1
ATOM 1819 N N . GLY A 1 260 ? 0.785 -5.257 17.141 1.00 84.06 260 GLY A N 1
ATOM 1820 C CA . GLY A 1 260 ? 0.738 -5.633 15.724 1.00 84.06 260 GLY A CA 1
ATOM 1821 C C . GLY A 1 260 ? 0.648 -4.438 14.763 1.00 84.06 260 GLY A C 1
ATOM 1822 O O . GLY A 1 260 ? 1.047 -4.547 13.606 1.00 84.06 260 GLY A O 1
ATOM 1823 N N . SER A 1 261 ? 0.159 -3.278 15.223 1.00 87.44 261 SER A N 1
ATOM 1824 C CA . SER A 1 261 ? -0.092 -2.122 14.350 1.00 87.44 261 SER A CA 1
ATOM 1825 C C . SER A 1 261 ? 1.166 -1.490 13.757 1.00 87.44 261 SER A C 1
ATOM 1827 O O . SER A 1 261 ? 1.101 -0.956 12.650 1.00 87.44 261 SER A O 1
ATOM 1829 N N . GLY A 1 262 ? 2.308 -1.590 14.449 1.00 87.56 262 GLY A N 1
ATOM 1830 C CA . GLY A 1 262 ? 3.575 -1.022 13.989 1.00 87.56 262 GLY A CA 1
ATOM 1831 C C . GLY A 1 262 ? 4.123 -1.682 12.723 1.00 87.56 262 GLY A C 1
ATOM 1832 O O . GLY A 1 262 ? 4.806 -1.026 11.940 1.00 87.56 262 GLY A O 1
ATOM 1833 N N . ALA A 1 263 ? 3.783 -2.954 12.503 1.00 92.31 263 ALA A N 1
ATOM 1834 C CA . ALA A 1 263 ? 4.234 -3.746 11.364 1.00 92.31 263 ALA A CA 1
ATOM 1835 C C . ALA A 1 263 ? 3.451 -3.496 10.070 1.00 92.31 263 ALA A C 1
ATOM 1837 O O . ALA A 1 263 ? 3.928 -3.883 9.012 1.00 92.31 263 ALA A O 1
ATOM 1838 N N . ALA A 1 264 ? 2.251 -2.911 10.126 1.00 92.12 264 ALA A N 1
ATOM 1839 C CA . ALA A 1 264 ? 1.290 -3.000 9.025 1.00 92.12 264 ALA A CA 1
ATOM 1840 C C . ALA A 1 264 ? 1.801 -2.414 7.695 1.00 92.12 264 ALA A C 1
ATOM 1842 O O . ALA A 1 264 ? 1.770 -3.091 6.672 1.00 92.12 264 ALA A O 1
ATOM 1843 N N . GLY A 1 265 ? 2.296 -1.178 7.709 1.00 90.25 265 GLY A N 1
ATOM 1844 C CA . GLY A 1 265 ? 2.900 -0.498 6.563 1.00 90.25 265 GLY A CA 1
ATOM 1845 C C . GLY A 1 265 ? 4.144 -1.211 6.040 1.00 90.25 265 GLY A C 1
ATOM 1846 O O . GLY A 1 265 ? 4.147 -1.610 4.873 1.00 90.25 265 GLY A O 1
ATOM 1847 N N . PRO A 1 266 ? 5.169 -1.440 6.882 1.00 93.38 266 PRO A N 1
ATOM 1848 C CA . PRO A 1 266 ? 6.357 -2.196 6.487 1.00 93.38 266 PRO A CA 1
ATOM 1849 C C . PRO A 1 266 ? 6.061 -3.607 5.961 1.00 93.38 266 PRO A C 1
ATOM 1851 O O . PRO A 1 266 ? 6.765 -4.092 5.080 1.00 93.38 266 PRO A O 1
ATOM 1854 N N . LEU A 1 267 ? 5.013 -4.269 6.458 1.00 93.19 267 LEU A N 1
ATOM 1855 C CA . LEU A 1 267 ? 4.611 -5.597 5.999 1.00 93.19 267 LEU A CA 1
ATOM 1856 C C . LEU A 1 267 ? 4.054 -5.555 4.575 1.00 93.19 267 LEU A C 1
ATOM 1858 O O . LEU A 1 267 ? 4.427 -6.394 3.765 1.00 93.19 267 LEU A O 1
ATOM 1862 N N . VAL A 1 268 ? 3.207 -4.575 4.244 1.00 92.81 268 VAL A N 1
ATOM 1863 C CA . VAL A 1 268 ? 2.714 -4.409 2.863 1.00 92.81 268 VAL A CA 1
ATOM 1864 C C . VAL A 1 268 ? 3.873 -4.111 1.914 1.00 92.81 268 VAL A C 1
ATOM 1866 O O . VAL A 1 268 ? 3.924 -4.675 0.824 1.00 92.81 268 VAL A O 1
ATOM 1869 N N . LEU A 1 269 ? 4.832 -3.287 2.349 1.00 92.38 269 LEU A N 1
ATOM 1870 C CA . LEU A 1 269 ? 6.051 -3.008 1.591 1.00 92.38 269 LEU A CA 1
ATOM 1871 C C . LEU A 1 269 ? 6.864 -4.293 1.378 1.00 92.38 269 LEU A C 1
ATOM 1873 O O . LEU A 1 269 ? 7.297 -4.577 0.267 1.00 92.38 269 LEU A O 1
ATOM 1877 N N . THR A 1 270 ? 6.992 -5.107 2.427 1.00 92.25 270 THR A N 1
ATOM 1878 C CA . THR A 1 270 ? 7.683 -6.399 2.374 1.00 92.25 270 THR A CA 1
ATOM 1879 C C . THR A 1 270 ? 7.042 -7.368 1.409 1.00 92.25 270 THR A C 1
ATOM 1881 O O . THR A 1 270 ? 7.733 -7.967 0.593 1.00 92.25 270 THR A O 1
ATOM 1884 N N . ILE A 1 271 ? 5.720 -7.489 1.454 1.00 91.75 271 ILE A N 1
ATOM 1885 C CA . ILE A 1 271 ? 5.003 -8.364 0.536 1.00 91.75 271 ILE A CA 1
ATOM 1886 C C . ILE A 1 271 ? 5.153 -7.863 -0.905 1.00 91.75 271 ILE A C 1
ATOM 1888 O O . ILE A 1 271 ? 5.366 -8.682 -1.789 1.00 91.75 271 ILE A O 1
ATOM 1892 N N . ALA A 1 272 ? 5.109 -6.549 -1.149 1.00 91.94 272 ALA A N 1
ATOM 1893 C CA . ALA A 1 272 ? 5.311 -6.005 -2.491 1.00 91.94 272 ALA A CA 1
ATOM 1894 C C . ALA A 1 272 ? 6.677 -6.409 -3.071 1.00 91.94 272 ALA A C 1
ATOM 1896 O O . ALA A 1 272 ? 6.710 -6.936 -4.175 1.00 91.94 272 ALA A O 1
ATOM 1897 N N . TYR A 1 273 ? 7.763 -6.250 -2.307 1.00 88.81 273 TYR A N 1
ATOM 1898 C CA . TYR A 1 273 ? 9.113 -6.667 -2.716 1.00 88.81 273 TYR A CA 1
ATOM 1899 C C . TYR A 1 273 ? 9.246 -8.182 -2.919 1.00 88.81 273 TYR A C 1
ATOM 1901 O O . TYR A 1 273 ? 9.828 -8.634 -3.899 1.00 88.81 273 TYR A O 1
ATOM 1909 N N . LEU A 1 274 ? 8.694 -8.984 -2.002 1.00 86.69 274 LEU A N 1
ATOM 1910 C CA . LEU A 1 274 ? 8.770 -10.445 -2.095 1.00 86.69 274 LEU A CA 1
ATOM 1911 C C . LEU A 1 274 ? 7.979 -11.002 -3.281 1.00 86.69 274 LEU A C 1
ATOM 1913 O O . LEU A 1 274 ? 8.349 -12.037 -3.826 1.00 86.69 274 LEU A O 1
ATOM 1917 N N . LEU A 1 275 ? 6.882 -10.345 -3.665 1.00 86.00 275 LEU A N 1
ATOM 1918 C CA . LEU A 1 275 ? 6.104 -10.759 -4.825 1.00 86.00 275 LEU A CA 1
ATOM 1919 C C . LEU A 1 275 ? 6.861 -10.484 -6.124 1.00 86.00 275 LEU A C 1
ATOM 1921 O O . LEU A 1 275 ? 6.851 -11.331 -7.007 1.00 86.00 275 LEU A O 1
ATOM 1925 N N . THR A 1 276 ? 7.502 -9.327 -6.258 1.00 82.31 276 THR A N 1
ATOM 1926 C CA . THR A 1 276 ? 7.984 -8.835 -7.557 1.00 82.31 276 THR A CA 1
ATOM 1927 C C . THR A 1 276 ? 9.367 -9.322 -7.960 1.00 82.31 276 THR A C 1
ATOM 1929 O O . THR A 1 276 ? 9.689 -9.247 -9.146 1.00 82.31 276 THR A O 1
ATOM 1932 N N . GLN A 1 277 ? 10.157 -9.866 -7.031 1.00 72.25 277 GLN A N 1
ATOM 1933 C CA . GLN A 1 277 ? 11.477 -10.421 -7.333 1.00 72.25 277 GLN A CA 1
ATOM 1934 C C . GLN A 1 277 ? 11.634 -11.857 -6.796 1.00 72.25 277 GLN A C 1
ATOM 1936 O O . GLN A 1 277 ? 12.255 -12.071 -5.754 1.00 72.25 277 GLN A O 1
ATOM 1941 N N . PRO A 1 278 ? 11.074 -12.868 -7.492 1.00 54.50 278 PRO A N 1
ATOM 1942 C CA . PRO A 1 278 ? 11.180 -14.263 -7.064 1.00 54.50 278 PRO A CA 1
ATOM 1943 C C . PRO A 1 278 ? 12.571 -14.869 -7.308 1.00 54.50 278 PRO A C 1
ATOM 1945 O O . PRO A 1 278 ? 12.918 -15.844 -6.643 1.00 54.50 278 PRO A O 1
ATOM 1948 N N . ASP A 1 279 ? 13.363 -14.304 -8.227 1.00 60.38 279 ASP A N 1
ATOM 1949 C CA . ASP A 1 279 ? 14.706 -14.786 -8.545 1.00 60.38 279 ASP A CA 1
ATOM 1950 C C . ASP A 1 279 ? 15.771 -13.737 -8.190 1.00 60.38 279 ASP A C 1
ATOM 1952 O O . ASP A 1 279 ? 15.753 -12.605 -8.674 1.00 60.38 279 ASP A O 1
ATOM 1956 N N . LEU A 1 280 ? 16.682 -14.112 -7.291 1.00 60.59 280 LEU A N 1
ATOM 1957 C CA . LEU A 1 280 ? 17.824 -13.294 -6.866 1.00 60.59 280 LEU A CA 1
ATOM 1958 C C . LEU A 1 280 ? 19.103 -13.670 -7.627 1.00 60.59 280 LEU A C 1
ATOM 1960 O O . LEU A 1 280 ? 20.143 -13.034 -7.438 1.00 60.59 280 LEU A O 1
ATOM 1964 N N . VAL A 1 281 ? 19.059 -14.711 -8.464 1.00 57.22 281 VAL A N 1
ATOM 1965 C CA . VAL A 1 281 ? 20.217 -15.196 -9.212 1.00 57.22 281 VAL A CA 1
ATOM 1966 C C . VAL A 1 281 ? 20.567 -14.177 -10.299 1.00 57.22 281 VAL A C 1
ATOM 1968 O O . VAL A 1 281 ? 19.831 -13.982 -11.258 1.00 57.22 281 VAL A O 1
ATOM 1971 N N . GLY A 1 282 ? 21.703 -13.495 -10.126 1.00 61.91 282 GLY A N 1
ATOM 1972 C CA . GLY A 1 282 ? 22.168 -12.437 -11.033 1.00 61.91 282 GLY A CA 1
ATOM 1973 C C . GLY A 1 282 ? 21.754 -11.014 -10.641 1.00 61.91 282 GLY A C 1
ATOM 1974 O O . GLY A 1 282 ? 22.102 -10.076 -11.356 1.00 61.91 282 GLY A O 1
ATOM 1975 N N . ALA A 1 283 ? 21.063 -10.827 -9.510 1.00 67.44 283 ALA A N 1
ATOM 1976 C CA . ALA A 1 283 ? 20.753 -9.497 -8.989 1.00 67.44 283 ALA A CA 1
ATOM 1977 C C . ALA A 1 283 ? 22.029 -8.748 -8.559 1.00 67.44 283 ALA A C 1
ATOM 1979 O O . ALA A 1 283 ? 22.959 -9.335 -7.997 1.00 67.44 283 ALA A O 1
ATOM 1980 N N . GLY A 1 284 ? 22.065 -7.433 -8.792 1.00 73.44 284 GLY A N 1
ATOM 1981 C CA . GLY A 1 284 ? 23.155 -6.580 -8.322 1.00 73.44 284 GLY A CA 1
ATOM 1982 C C . GLY A 1 284 ? 23.257 -6.573 -6.791 1.00 73.44 284 GLY A C 1
ATOM 1983 O O . GLY A 1 284 ? 22.269 -6.765 -6.082 1.00 73.44 284 GLY A O 1
ATOM 1984 N N . ALA A 1 285 ? 24.453 -6.317 -6.251 1.00 77.25 285 ALA A N 1
ATOM 1985 C CA . ALA A 1 285 ? 24.693 -6.334 -4.801 1.00 77.25 285 ALA A CA 1
ATOM 1986 C C . ALA A 1 285 ? 23.780 -5.366 -4.018 1.00 77.25 285 ALA A C 1
ATOM 1988 O O . ALA A 1 285 ? 23.370 -5.663 -2.894 1.00 77.25 285 ALA A O 1
ATOM 1989 N N . VAL A 1 286 ? 23.434 -4.223 -4.619 1.00 76.19 286 VAL A N 1
ATOM 1990 C CA . VAL A 1 286 ? 22.532 -3.222 -4.029 1.00 76.19 286 VAL A CA 1
ATOM 1991 C C . VAL A 1 286 ? 21.097 -3.753 -3.937 1.00 76.19 286 VAL A C 1
ATOM 1993 O O . VAL A 1 286 ? 20.468 -3.624 -2.887 1.00 76.19 286 VAL A O 1
ATOM 1996 N N . ASP A 1 287 ? 20.596 -4.437 -4.965 1.00 79.56 287 ASP A N 1
ATOM 1997 C CA . ASP A 1 287 ? 19.259 -5.036 -4.924 1.00 79.56 287 ASP A CA 1
ATOM 1998 C C . ASP A 1 287 ? 19.173 -6.168 -3.908 1.00 79.56 287 ASP A C 1
ATOM 2000 O O . ASP A 1 287 ? 18.204 -6.237 -3.151 1.00 79.56 287 ASP A O 1
ATOM 2004 N N . ILE A 1 288 ? 20.209 -7.005 -3.808 1.00 81.25 288 ILE A N 1
ATOM 2005 C CA . ILE A 1 288 ? 20.288 -8.035 -2.764 1.00 81.25 288 ILE A CA 1
ATOM 2006 C C . ILE A 1 288 ? 20.212 -7.385 -1.375 1.00 81.25 288 ILE A C 1
ATOM 2008 O O . ILE A 1 288 ? 19.434 -7.830 -0.530 1.00 81.25 288 ILE A O 1
ATOM 2012 N N . SER A 1 289 ? 20.958 -6.298 -1.144 1.00 82.69 289 SER A N 1
ATOM 2013 C CA . SER A 1 289 ? 20.894 -5.532 0.108 1.00 82.69 289 SER A CA 1
ATOM 2014 C C . SER A 1 289 ? 19.469 -5.062 0.414 1.00 82.69 289 SER A C 1
ATOM 2016 O O . SER A 1 289 ? 18.974 -5.290 1.518 1.00 82.69 289 SER A O 1
ATOM 2018 N N . ARG A 1 290 ? 18.773 -4.453 -0.557 1.00 85.12 290 ARG A N 1
ATOM 2019 C CA . ARG A 1 290 ? 17.396 -3.956 -0.378 1.00 85.12 290 ARG A CA 1
ATOM 2020 C C . ARG A 1 290 ? 16.439 -5.086 0.006 1.00 85.12 290 ARG A C 1
ATOM 2022 O O . ARG A 1 290 ? 15.727 -4.967 1.001 1.00 85.12 290 ARG A O 1
ATOM 2029 N N . HIS A 1 291 ? 16.494 -6.218 -0.693 1.00 83.19 291 HIS A N 1
ATOM 2030 C CA . HIS A 1 291 ? 15.650 -7.382 -0.397 1.00 83.19 291 HIS A CA 1
ATOM 2031 C C . HIS A 1 291 ? 15.922 -7.975 0.990 1.00 83.19 291 HIS A C 1
ATOM 2033 O O . HIS A 1 291 ? 14.991 -8.425 1.658 1.00 83.19 291 HIS A O 1
ATOM 2039 N N . LEU A 1 292 ? 17.171 -7.923 1.462 1.00 85.56 292 LEU A N 1
ATOM 2040 C CA . LEU A 1 292 ? 17.511 -8.328 2.825 1.00 85.56 292 LEU A CA 1
ATOM 2041 C C . LEU A 1 292 ? 16.978 -7.349 3.870 1.00 85.56 292 LEU A C 1
ATOM 2043 O O . LEU A 1 292 ? 16.508 -7.793 4.911 1.00 85.56 292 LEU A O 1
ATOM 2047 N N . VAL A 1 293 ? 17.040 -6.038 3.618 1.00 88.81 293 VAL A N 1
ATOM 2048 C CA . VAL A 1 293 ? 16.626 -4.992 4.572 1.00 88.81 293 VAL A CA 1
ATOM 2049 C C . VAL A 1 293 ? 15.116 -4.977 4.787 1.00 88.81 293 VAL A C 1
ATOM 2051 O O . VAL A 1 293 ? 14.654 -4.752 5.906 1.00 88.81 293 VAL A O 1
ATOM 2054 N N . VAL A 1 294 ? 14.342 -5.231 3.734 1.00 90.44 294 VAL A N 1
ATOM 2055 C CA . VAL A 1 294 ? 12.884 -5.086 3.738 1.00 90.44 294 VAL A CA 1
ATOM 2056 C C . VAL A 1 294 ? 12.186 -5.873 4.874 1.00 90.44 294 VAL A C 1
ATOM 2058 O O . VAL A 1 294 ? 11.449 -5.246 5.641 1.00 90.44 294 VAL A O 1
ATOM 2061 N N . PRO A 1 295 ? 12.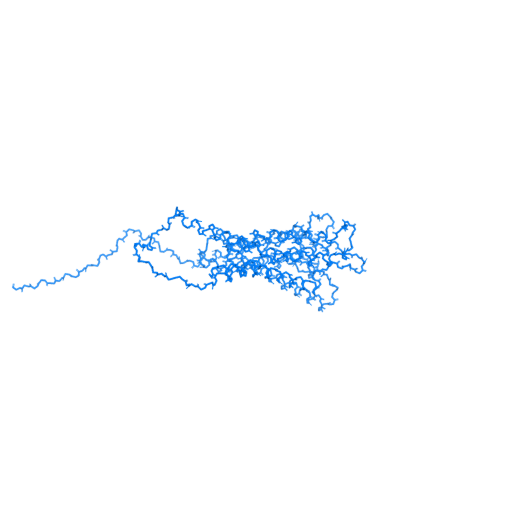454 -7.176 5.109 1.00 91.69 295 PRO A N 1
ATOM 2062 C CA . PRO A 1 295 ? 11.904 -7.901 6.261 1.00 91.69 295 PRO A CA 1
ATOM 2063 C C . PRO A 1 295 ? 12.261 -7.290 7.626 1.00 91.69 295 PRO A C 1
ATOM 2065 O O . PRO A 1 295 ? 11.460 -7.346 8.563 1.00 91.69 295 PRO A O 1
ATOM 2068 N N . TYR A 1 296 ? 13.434 -6.659 7.760 1.00 91.75 296 TYR A N 1
ATOM 2069 C CA . TYR A 1 296 ? 13.829 -5.985 9.003 1.00 91.75 296 TYR A CA 1
ATOM 2070 C C . TYR A 1 296 ? 13.030 -4.704 9.259 1.00 91.75 296 TYR A C 1
ATOM 2072 O O . TYR A 1 296 ? 12.891 -4.305 10.417 1.00 91.75 296 TYR A O 1
ATOM 2080 N N . LEU A 1 297 ? 12.432 -4.091 8.230 1.00 94.00 297 LEU A N 1
ATOM 2081 C CA . LEU A 1 297 ? 11.530 -2.948 8.406 1.00 94.00 297 LEU A CA 1
ATOM 2082 C C . LEU A 1 297 ? 10.293 -3.333 9.225 1.00 94.00 297 LEU A C 1
ATOM 2084 O O . LEU A 1 297 ? 9.811 -2.538 10.032 1.00 94.00 297 LEU A O 1
ATOM 2088 N N . VAL A 1 298 ? 9.801 -4.567 9.074 1.00 94.88 298 VAL A N 1
ATOM 2089 C CA . VAL A 1 298 ? 8.692 -5.098 9.883 1.00 94.88 298 VAL A CA 1
ATOM 2090 C C . VAL A 1 298 ? 9.089 -5.164 11.354 1.00 94.88 298 VAL A C 1
ATOM 2092 O O . VAL A 1 298 ? 8.343 -4.701 12.218 1.00 94.88 298 VAL A O 1
ATOM 2095 N N . LEU A 1 299 ? 10.288 -5.676 11.641 1.00 94.25 299 LEU A N 1
ATOM 2096 C CA . LEU A 1 299 ? 10.819 -5.755 13.002 1.00 94.25 299 LEU A CA 1
ATOM 2097 C C . LEU A 1 299 ? 11.034 -4.363 13.607 1.00 94.25 299 LEU A C 1
ATOM 2099 O O . LEU A 1 299 ? 10.669 -4.138 14.760 1.00 94.25 299 LEU A O 1
ATOM 2103 N N . ALA A 1 300 ? 11.554 -3.414 12.825 1.00 93.38 300 ALA A N 1
ATOM 2104 C CA . ALA A 1 300 ? 11.693 -2.023 13.243 1.00 93.38 300 ALA A CA 1
ATOM 2105 C C . ALA A 1 300 ? 10.327 -1.391 13.567 1.00 93.38 300 ALA A C 1
ATOM 2107 O O . ALA A 1 300 ? 10.166 -0.771 14.617 1.00 93.38 300 ALA A O 1
ATOM 2108 N N . GLY A 1 301 ? 9.311 -1.613 12.728 1.00 93.12 301 GLY A N 1
ATOM 2109 C CA . GLY A 1 301 ? 7.943 -1.154 12.981 1.00 93.12 301 GLY A CA 1
ATOM 2110 C C . GLY A 1 301 ? 7.338 -1.733 14.265 1.00 93.12 301 GLY A C 1
ATOM 2111 O O . GLY A 1 301 ? 6.780 -0.991 15.083 1.00 93.12 301 GLY A O 1
ATOM 2112 N N . LEU A 1 302 ? 7.497 -3.044 14.491 1.00 92.88 302 LEU A N 1
ATOM 2113 C CA . LEU A 1 302 ? 7.088 -3.704 15.738 1.00 92.88 302 LEU A CA 1
ATOM 2114 C C . LEU A 1 302 ? 7.798 -3.094 16.948 1.00 92.88 302 LEU A C 1
ATOM 2116 O O . LEU A 1 302 ? 7.138 -2.735 17.925 1.00 92.88 302 LEU A O 1
ATOM 2120 N N . LEU A 1 303 ? 9.116 -2.907 16.869 1.00 93.50 303 LEU A N 1
ATOM 2121 C CA . LEU A 1 303 ? 9.901 -2.293 17.937 1.00 93.50 303 LEU A CA 1
ATOM 2122 C C . LEU A 1 303 ? 9.404 -0.876 18.260 1.00 93.50 303 LEU A C 1
ATOM 2124 O O . LEU A 1 303 ? 9.228 -0.541 19.430 1.00 93.50 303 LEU A O 1
ATOM 2128 N N . GLY A 1 304 ? 9.089 -0.073 17.242 1.00 89.88 304 GLY A N 1
ATOM 2129 C CA . GLY A 1 304 ? 8.500 1.256 17.413 1.00 89.88 304 GLY A CA 1
ATOM 2130 C C . GLY A 1 304 ? 7.185 1.222 18.196 1.00 89.88 304 GLY A C 1
ATOM 2131 O O . GLY A 1 304 ? 6.993 1.984 19.146 1.00 89.88 304 GLY A O 1
ATOM 2132 N N . SER A 1 305 ? 6.294 0.286 17.862 1.00 90.94 305 SER A N 1
ATOM 2133 C CA . SER A 1 305 ? 5.025 0.124 18.586 1.00 90.94 305 SER A CA 1
ATOM 2134 C C . SER A 1 305 ? 5.208 -0.359 20.033 1.00 90.94 305 SER A C 1
ATOM 2136 O O . SER A 1 305 ? 4.512 0.111 20.933 1.00 90.94 305 SER A O 1
ATOM 2138 N N . LEU A 1 306 ? 6.195 -1.226 20.293 1.00 91.62 306 LEU A N 1
ATOM 2139 C CA . LEU A 1 306 ? 6.550 -1.669 21.645 1.00 91.62 306 LEU A CA 1
ATOM 2140 C C . LEU A 1 306 ? 7.092 -0.512 22.491 1.00 91.62 306 LEU A C 1
ATOM 2142 O O . LEU A 1 306 ? 6.741 -0.383 23.667 1.00 91.62 306 LEU A O 1
ATOM 2146 N N . LEU A 1 307 ? 7.889 0.377 21.891 1.00 90.06 307 LEU A N 1
ATOM 2147 C CA . LEU A 1 307 ? 8.351 1.598 22.549 1.00 90.06 307 LEU A CA 1
ATOM 2148 C C . LEU A 1 307 ? 7.178 2.512 22.926 1.00 90.06 307 LEU A C 1
ATOM 2150 O O . LEU A 1 307 ? 7.177 3.057 24.030 1.00 90.06 307 LEU A O 1
ATOM 2154 N N . ALA A 1 308 ? 6.143 2.621 22.085 1.00 87.81 308 ALA A N 1
ATOM 2155 C CA . ALA A 1 308 ? 4.931 3.379 22.418 1.00 87.81 308 ALA A CA 1
ATOM 2156 C C . ALA A 1 308 ? 4.250 2.841 23.692 1.00 87.81 308 ALA A C 1
ATOM 2158 O O . ALA A 1 308 ? 3.870 3.615 24.577 1.00 87.81 308 ALA A O 1
ATOM 2159 N N . CYS A 1 309 ? 4.145 1.513 23.817 1.00 86.38 309 CYS A N 1
ATOM 2160 C CA . CYS A 1 309 ? 3.617 0.850 25.011 1.00 86.38 309 CYS A CA 1
ATOM 2161 C C . CYS A 1 309 ? 4.484 1.129 26.247 1.00 86.38 309 CYS A C 1
ATOM 2163 O O . CYS A 1 309 ? 3.964 1.475 27.309 1.00 86.38 309 CYS A O 1
ATOM 2165 N N . ALA A 1 310 ? 5.809 1.037 26.105 1.00 87.25 310 ALA A N 1
ATOM 2166 C CA . ALA A 1 310 ? 6.749 1.291 27.194 1.00 87.25 310 ALA A CA 1
ATOM 2167 C C . ALA A 1 310 ? 6.729 2.754 27.671 1.00 87.25 310 ALA A C 1
ATOM 2169 O O . ALA A 1 310 ? 6.924 3.018 28.858 1.00 87.25 310 ALA A O 1
ATOM 2170 N N . VAL A 1 311 ? 6.492 3.716 26.772 1.00 85.88 311 VAL A N 1
ATOM 2171 C CA . VAL A 1 311 ? 6.306 5.132 27.132 1.00 85.88 311 VAL A CA 1
ATOM 2172 C C . VAL A 1 311 ? 5.031 5.310 27.963 1.00 85.88 311 VAL A C 1
ATOM 2174 O O . VAL A 1 311 ? 5.074 5.957 29.005 1.00 85.88 311 VAL A O 1
ATOM 2177 N N . ARG A 1 312 ? 3.916 4.672 27.579 1.00 81.50 312 ARG A N 1
ATOM 2178 C CA . ARG A 1 312 ? 2.655 4.710 28.345 1.00 81.50 312 ARG A CA 1
ATOM 2179 C C . ARG A 1 312 ? 2.783 4.073 29.728 1.00 81.50 312 ARG A C 1
ATOM 2181 O O . ARG A 1 312 ? 2.264 4.637 30.686 1.00 81.50 312 ARG A O 1
ATOM 2188 N N . ALA A 1 313 ? 3.453 2.924 29.825 1.00 80.38 313 ALA A N 1
ATOM 2189 C CA . ALA A 1 313 ? 3.660 2.225 31.093 1.00 80.38 313 ALA A CA 1
ATOM 2190 C C . ALA A 1 313 ? 4.428 3.094 32.102 1.00 80.38 313 ALA A C 1
ATOM 2192 O O . ALA A 1 313 ? 4.082 3.122 33.277 1.00 80.38 313 ALA A O 1
ATOM 2193 N N . ARG A 1 314 ? 5.414 3.867 31.629 1.00 79.62 314 ARG A N 1
ATOM 2194 C CA . ARG A 1 314 ? 6.181 4.809 32.458 1.00 79.62 314 ARG A CA 1
ATOM 2195 C C . ARG A 1 314 ? 5.380 6.027 32.915 1.00 79.62 314 ARG A C 1
ATOM 2197 O O . ARG A 1 314 ? 5.692 6.595 33.952 1.00 79.62 314 ARG A O 1
ATOM 2204 N N . SER A 1 315 ? 4.372 6.440 32.150 1.00 77.38 315 SER A N 1
ATOM 2205 C CA . SER A 1 315 ? 3.510 7.578 32.497 1.00 77.38 315 SER A CA 1
ATOM 2206 C C . SER A 1 315 ? 2.314 7.202 33.380 1.00 77.38 315 SER A C 1
ATOM 2208 O O . SER A 1 315 ? 1.543 8.087 33.745 1.00 77.38 315 SER A O 1
ATOM 2210 N N . ALA A 1 316 ? 2.112 5.918 33.696 1.00 73.50 316 ALA A N 1
ATOM 2211 C CA . ALA A 1 316 ? 1.044 5.499 34.595 1.00 73.50 316 ALA A CA 1
ATOM 2212 C C . ALA A 1 316 ? 1.402 5.883 36.046 1.00 73.50 316 ALA A C 1
ATOM 2214 O O . ALA A 1 316 ? 2.496 5.539 36.501 1.00 73.50 316 ALA A O 1
ATOM 2215 N N . PRO A 1 317 ? 0.515 6.576 36.786 1.00 70.56 317 PRO A N 1
ATOM 2216 C CA . PRO A 1 317 ? 0.727 6.823 38.207 1.00 70.56 317 PRO A CA 1
ATOM 2217 C C . PRO A 1 317 ? 0.920 5.493 38.948 1.00 70.56 317 PRO A C 1
ATOM 2219 O O . PRO A 1 317 ? 0.255 4.515 38.583 1.00 70.56 317 PRO A O 1
ATOM 2222 N N . PRO A 1 318 ? 1.773 5.428 39.988 1.00 66.81 318 PRO A N 1
ATOM 2223 C CA . PRO A 1 318 ? 1.836 4.260 40.853 1.00 66.81 318 PRO A CA 1
ATOM 2224 C C . PRO A 1 318 ? 0.423 3.952 41.342 1.00 66.81 318 PRO A C 1
ATOM 2226 O O . PRO A 1 318 ? -0.218 4.812 41.950 1.00 66.81 318 PRO A O 1
ATOM 2229 N N . ALA A 1 319 ? -0.078 2.752 41.040 1.00 63.72 319 ALA A N 1
ATOM 2230 C CA . ALA A 1 319 ? -1.319 2.286 41.634 1.00 63.72 319 ALA A CA 1
ATOM 2231 C C . ALA A 1 319 ? -1.153 2.420 43.148 1.00 63.72 319 ALA A C 1
ATOM 2233 O O . ALA A 1 319 ? -0.184 1.891 43.705 1.00 63.72 319 ALA A O 1
ATOM 2234 N N . ALA A 1 320 ? -2.041 3.181 43.793 1.00 56.81 320 ALA A N 1
ATOM 2235 C CA . ALA A 1 320 ? -2.084 3.230 45.243 1.00 56.81 320 ALA A CA 1
ATOM 2236 C C . ALA A 1 320 ? -2.112 1.777 45.716 1.00 56.81 320 ALA A C 1
ATOM 2238 O O . ALA A 1 320 ? -2.999 1.017 45.315 1.00 56.81 320 ALA A O 1
ATOM 2239 N N . ARG A 1 321 ? -1.082 1.368 46.471 1.00 59.84 321 ARG A N 1
ATOM 2240 C CA . ARG A 1 321 ? -1.064 0.051 47.109 1.00 59.84 321 ARG A CA 1
ATOM 2241 C C . ARG A 1 321 ? -2.434 -0.138 47.757 1.00 59.84 321 ARG A C 1
ATOM 2243 O O . ARG A 1 321 ? -2.873 0.803 48.423 1.00 59.84 321 ARG A O 1
ATOM 2250 N N . PRO A 1 322 ? -3.089 -1.300 47.595 1.00 57.06 322 PRO A N 1
ATOM 2251 C CA . PRO A 1 322 ? -4.160 -1.675 48.497 1.00 57.06 322 PRO A CA 1
ATOM 2252 C C . PRO A 1 322 ? -3.597 -1.479 49.901 1.00 57.06 322 PRO A C 1
ATOM 2254 O O . PRO A 1 322 ? -2.626 -2.133 50.279 1.00 57.06 322 PRO A O 1
ATOM 2257 N N . THR A 1 323 ? -4.089 -0.469 50.611 1.00 56.50 323 THR A N 1
ATOM 2258 C CA . THR A 1 323 ? -3.800 -0.321 52.027 1.00 56.50 323 THR A CA 1
ATOM 2259 C C . THR A 1 323 ? -4.357 -1.579 52.656 1.00 56.50 323 THR A C 1
ATOM 2261 O O . THR A 1 323 ? -5.574 -1.769 52.647 1.00 56.50 323 THR A O 1
ATOM 2264 N N . ASP A 1 324 ? -3.464 -2.462 53.100 1.00 54.94 324 ASP A N 1
ATOM 2265 C CA . ASP A 1 324 ? -3.808 -3.614 53.918 1.00 54.94 324 ASP A CA 1
ATOM 2266 C C . ASP A 1 324 ? -4.780 -3.156 55.005 1.00 54.94 324 ASP A C 1
ATOM 2268 O O . ASP A 1 324 ? -4.414 -2.397 55.895 1.00 54.94 324 ASP A O 1
ATOM 2272 N N . GLY A 1 325 ? -6.038 -3.573 54.877 1.00 57.19 325 GLY A N 1
ATOM 2273 C CA . GLY A 1 325 ? -6.942 -3.857 55.983 1.00 57.19 325 GLY A CA 1
ATOM 2274 C C . GLY A 1 325 ? -7.242 -2.791 57.039 1.00 57.19 325 GLY A C 1
ATOM 2275 O O . GLY A 1 325 ? -7.899 -3.159 58.006 1.00 57.19 325 GLY A O 1
ATOM 2276 N N . THR A 1 326 ? -6.836 -1.524 56.929 1.00 59.00 326 THR A N 1
ATOM 2277 C CA . THR A 1 326 ? -7.248 -0.523 57.927 1.00 59.00 326 THR A CA 1
ATOM 2278 C C . THR A 1 326 ? -8.627 0.027 57.553 1.00 59.00 326 THR A C 1
ATOM 2280 O O . THR A 1 326 ? -8.726 0.778 56.577 1.00 59.00 326 THR A O 1
ATOM 2283 N N . PRO A 1 327 ? -9.713 -0.325 58.273 1.00 62.69 327 PRO A N 1
ATOM 2284 C CA . PRO A 1 327 ? -11.009 0.289 58.030 1.00 62.69 327 PRO A CA 1
ATOM 2285 C C . PRO A 1 327 ? -10.898 1.810 58.226 1.00 62.69 327 PRO A C 1
ATOM 2287 O O . PRO A 1 327 ? -10.155 2.261 59.106 1.00 62.69 327 PRO A O 1
ATOM 2290 N N . PRO A 1 328 ? -11.609 2.616 57.417 1.00 65.94 328 PRO A N 1
ATOM 2291 C CA . PRO A 1 328 ? -11.613 4.062 57.588 1.00 65.94 328 PRO A CA 1
ATOM 2292 C C . PRO A 1 328 ? -12.083 4.404 59.011 1.00 65.94 328 PRO A C 1
ATOM 2294 O O . PRO A 1 328 ? -13.007 3.754 59.511 1.00 65.94 328 PRO A O 1
ATOM 2297 N N . PRO A 1 329 ? -11.473 5.398 59.686 1.00 62.44 329 PRO A N 1
ATOM 2298 C CA . PRO A 1 329 ? -11.933 5.820 60.999 1.00 62.44 329 PRO A CA 1
ATOM 2299 C C . PRO A 1 329 ? -13.393 6.254 60.879 1.00 62.44 329 PRO A C 1
ATOM 2301 O O . PRO A 1 329 ? -13.723 7.183 60.141 1.00 62.44 329 PRO A O 1
ATOM 2304 N N . VAL A 1 330 ? -14.271 5.537 61.581 1.00 70.12 330 VAL A N 1
ATOM 2305 C CA . VAL A 1 330 ? -15.687 5.882 61.693 1.00 70.12 330 VAL A CA 1
ATOM 2306 C C . VAL A 1 330 ? -15.757 7.317 62.225 1.00 70.12 330 VAL A C 1
ATOM 2308 O O . VAL A 1 330 ? -15.190 7.579 63.290 1.00 70.12 330 VAL A O 1
ATOM 2311 N N . PRO A 1 331 ? -16.406 8.264 61.522 1.00 59.81 331 PRO A N 1
ATOM 2312 C CA . PRO A 1 331 ? -16.595 9.600 62.056 1.00 59.81 331 PRO A CA 1
ATOM 2313 C C . PRO A 1 331 ? -17.427 9.475 63.330 1.00 59.81 331 PRO A C 1
ATOM 2315 O O . PRO A 1 331 ? -18.595 9.088 63.298 1.00 59.81 331 PRO A O 1
ATOM 2318 N N . MET A 1 332 ? -16.793 9.754 64.467 1.00 54.00 332 MET A N 1
ATOM 2319 C CA . MET A 1 332 ? -17.437 9.764 65.770 1.00 54.00 332 MET A CA 1
ATOM 2320 C C . MET A 1 332 ? -18.438 10.922 65.765 1.00 54.00 332 MET A C 1
ATOM 2322 O O . MET A 1 332 ? -18.078 12.077 65.982 1.00 54.00 332 MET A O 1
ATOM 2326 N N . THR A 1 333 ? -19.693 10.620 65.435 1.00 58.44 333 THR A N 1
ATOM 2327 C CA . THR A 1 333 ? -20.807 11.561 65.525 1.00 58.44 333 THR A CA 1
ATOM 2328 C C . THR A 1 333 ? -20.845 12.118 66.941 1.00 58.44 333 THR A C 1
ATOM 2330 O O . THR A 1 333 ? -20.991 11.368 67.911 1.00 58.44 333 THR A O 1
ATOM 2333 N N . ALA A 1 334 ? -20.663 13.432 67.046 1.00 52.91 334 ALA A N 1
ATOM 2334 C CA . ALA A 1 334 ? -20.713 14.178 68.289 1.00 52.91 334 ALA A CA 1
ATOM 2335 C C . ALA A 1 334 ? -21.990 13.826 69.067 1.00 52.91 334 ALA A C 1
ATOM 2337 O O . ALA A 1 334 ? -23.103 13.942 68.550 1.00 52.91 334 ALA A O 1
ATOM 2338 N N . ARG A 1 335 ? -21.823 13.379 70.318 1.00 49.19 335 ARG A N 1
ATOM 2339 C CA . ARG A 1 335 ? -22.930 13.200 71.261 1.00 49.19 335 ARG A CA 1
ATOM 2340 C C . ARG A 1 335 ? -23.633 14.542 71.458 1.00 49.19 335 ARG A C 1
ATOM 2342 O O . ARG A 1 335 ? -23.027 15.494 71.941 1.00 49.19 335 ARG A O 1
ATOM 2349 N N . VAL A 1 336 ? -24.918 14.577 71.128 1.00 61.94 336 VAL A N 1
ATOM 2350 C CA . VAL A 1 336 ? -25.857 15.629 71.529 1.00 61.94 336 VAL A CA 1
ATOM 2351 C C . VAL A 1 336 ? -25.965 15.628 73.064 1.00 61.94 336 VAL A C 1
ATOM 2353 O O . VAL A 1 336 ? -26.171 14.556 73.641 1.00 61.94 336 VAL A O 1
ATOM 2356 N N . PRO A 1 337 ? -25.821 16.772 73.760 1.00 56.41 337 PRO A N 1
ATOM 2357 C CA . PRO A 1 337 ? -26.046 16.829 75.197 1.00 56.41 337 PRO A CA 1
ATOM 2358 C C . PRO A 1 337 ? -27.550 16.765 75.487 1.00 56.41 337 PRO A C 1
ATOM 2360 O O . PRO A 1 337 ? -28.339 17.541 74.952 1.00 56.41 337 PRO A O 1
ATOM 2363 N N . ALA A 1 338 ? -27.941 15.827 76.348 1.00 58.31 338 ALA A N 1
ATOM 2364 C CA . ALA A 1 338 ? -29.294 15.734 76.875 1.00 58.31 338 ALA A CA 1
ATOM 2365 C C . ALA A 1 338 ? -29.617 16.986 77.709 1.00 58.31 338 ALA A C 1
ATOM 2367 O O . ALA A 1 338 ? -28.974 17.239 78.730 1.00 58.31 338 ALA A O 1
ATOM 2368 N N . GLN A 1 339 ? -30.622 17.755 77.285 1.00 53.84 339 GLN A N 1
ATOM 2369 C CA . GLN A 1 339 ? -31.274 18.732 78.150 1.00 53.84 339 GLN A CA 1
ATOM 2370 C C . GLN A 1 339 ? -32.029 17.987 79.257 1.00 53.84 339 GLN A C 1
ATOM 2372 O O . GLN A 1 339 ? -32.877 17.142 78.976 1.00 53.84 339 GLN A O 1
ATOM 2377 N N . ARG A 1 340 ? -31.706 18.305 80.514 1.00 49.09 340 ARG A N 1
ATOM 2378 C CA . ARG A 1 340 ? -32.544 17.985 81.672 1.00 49.09 340 ARG A CA 1
ATOM 2379 C C . ARG A 1 340 ? -33.571 19.104 81.842 1.00 49.09 340 ARG A C 1
ATOM 2381 O O . ARG A 1 340 ? -33.172 20.257 82.003 1.00 49.09 340 ARG A O 1
ATOM 2388 N N . GLY A 1 341 ? -34.847 18.735 81.780 1.00 50.38 341 GLY A N 1
ATOM 2389 C CA . GLY A 1 341 ? -35.931 19.404 82.501 1.00 50.38 341 GLY A CA 1
ATOM 2390 C C . GLY A 1 341 ? -36.136 18.733 83.852 1.00 50.38 341 GLY A C 1
ATOM 2391 O O . GLY A 1 341 ? -35.717 17.556 83.978 1.00 50.38 341 GLY A O 1
#

Radius of gyration: 27.13 Å; Cα contacts (8 Å, |Δi|>4): 491; chains: 1; bounding box: 70×35×109 Å

Secondary structure (DSSP, 8-state):
-HHHHHHHHHHHHHHHHHHHHHHHHHHHHHTTSS--S--TTSS--HHHHHHHHHHHHHHHHHHHHHHHHHHHHHHTT--------S------TTS---TT-HHHHHHHHHHHHHHHHHHHHHHHHHTHHHHHHHHHHTT---SS-S-HHHHHHHHHHHHHHHHHHHHHHHHH-HHHHHHHHHHHHHHHHHHHHHHHHHHHTT-------TT---S-SSSPEETTEEHHHHHHHHHHHHHHHHHHHHHHHHHT--HHHHHHHTTHHHHHHHHHHHHH----TT--HHHHHHHHHHHHHHHHHHHHHHHHHHHHHHTSPPPPP---S-PPPP--PPPPPPPP-

Foldseek 3Di:
DVVVLLVVLLCQLLQQLQVQLVVQLCCCVVLVLAALAADPVRANDPVNLLQNLLSLLLSLLLSLLRSLVVSLVVSVPDDPDDDPPDPDDDDDVPDPDDPPPPVVVVVVVVLLVSSLSSSVSNLNNSLNSLVVQLVRNQNHDDDPPPRRSVVSSVSSNNSSVVNSVLSSLCSVDVLLVQLQVLLVVQQVVQSVVQSVVCVVVVHDDDNDHRQWRPPDPPADDDPLARCNGLVRLLVSLLQSLQVSLQVVLVVVHDPVSQLQSSQSNLVSSLVSSCVSDVDPVPPDSHNVNVNVSSVVSSVSSSNSSVVSNVVSVVPDDPDDPPPPDDDDPDPPPDDDDDDDD

Mean predicted aligned error: 10.37 Å

pLDDT: mean 82.56, std 15.04, range [32.06, 98.38]

Sequence (341 aa):
MAIRGWGGSVAVAIGVGAAVGAAQLGLGYGLDVISFAPDTGGRLSTEGWVTSLTWATWIAATSTIAGAIVADRLSGRGPATGPATGPAAGWDPASPADPTDPTERADRVTTRLWRLVLATAAALGASATVALVAVPARVAVLDDVPSPQTVAAGYAALGVVVSLLVALAALAARAVAANLLATAAWLWLIAVIAVTGGVLSGRDRARVPLGFWDVTADGPWFRSVLLADAGPPLAAALLIGLLAALPAARRGDRPVGLVGSGAAGPLVLTIAYLLTQPDLVGAGAVDISRHLVVPYLVLAGLLGSLLACAVRARSAPPAARPTDGTPPPVPMTARVPAQRG